Protein AF-A0A5M9K6C0-F1 (afdb_monomer)

Foldseek 3Di:
DVVVLVVPQPPVLCPADPLRNQSHVVNLVVVLVCCQCPVFLVVLLVCVVVDPVRDDNVSSNVVSNQDADDCVLVQVLQQLQCCLCPVDSHHDPDDDQDPDPPDDPSSSCNSPSRNSSSSNRVVSCCVNVVVVVCVLVVVQVVDDPVPRDDSDPDPPPPPPVPDPDDDDDDDDDDDDDDDDD

Secondary structure (DSSP, 8-state):
-HHHHHHT--GGGGS--SS-TT--HHHHHHHHHHHHHHSSHHHHHHHGGG-TT--SHHHHHHHHHS----HHHHHHHHHHHHHHHHSSS---SSPPP--SSSPPHHHHHHHHHHHHHHHHHHHHHHHHHHHHHHHHHHHHHHS-TTS---S---S-SSSGGG--------PPPP-------

Structure (mmCIF, N/CA/C/O backbone):
data_AF-A0A5M9K6C0-F1
#
_entry.id   AF-A0A5M9K6C0-F1
#
loop_
_atom_site.group_PDB
_atom_site.id
_atom_site.type_symbol
_atom_site.label_atom_id
_atom_site.label_alt_id
_atom_site.label_comp_id
_atom_site.label_asym_id
_atom_site.label_entity_id
_atom_site.label_seq_id
_atom_site.pdbx_PDB_ins_code
_atom_site.Cartn_x
_atom_site.Cartn_y
_atom_site.Cartn_z
_atom_site.occupancy
_atom_site.B_iso_or_equiv
_atom_site.auth_seq_id
_atom_site.auth_comp_id
_atom_site.auth_asym_id
_atom_site.auth_atom_id
_atom_site.pdbx_PDB_model_num
ATOM 1 N N . MET A 1 1 ? -4.468 12.617 -6.133 1.00 75.00 1 MET A N 1
ATOM 2 C CA . MET A 1 1 ? -3.392 11.608 -6.006 1.00 75.00 1 MET A CA 1
ATOM 3 C C . MET A 1 1 ? -3.924 10.188 -6.217 1.00 75.00 1 MET A C 1
ATOM 5 O O . MET A 1 1 ? -3.542 9.584 -7.205 1.00 75.00 1 MET A O 1
ATOM 9 N N . PHE A 1 2 ? -4.875 9.688 -5.413 1.00 83.50 2 PHE A N 1
ATOM 10 C CA . PHE A 1 2 ? -5.452 8.343 -5.616 1.00 83.50 2 PHE A CA 1
ATOM 11 C C . PHE A 1 2 ? -6.169 8.129 -6.961 1.00 83.50 2 PHE A C 1
ATOM 13 O O . PHE A 1 2 ? -6.102 7.034 -7.501 1.00 83.50 2 PHE A O 1
ATOM 20 N N . VAL A 1 3 ? -6.788 9.166 -7.543 1.00 90.19 3 VAL A N 1
ATOM 21 C CA . VAL A 1 3 ? -7.357 9.096 -8.908 1.00 90.19 3 VAL A CA 1
ATOM 22 C C . VAL A 1 3 ? -6.270 8.802 -9.947 1.00 90.19 3 VAL A C 1
ATOM 24 O O . VAL A 1 3 ? -6.416 7.892 -10.755 1.00 90.19 3 VAL A O 1
ATOM 27 N N . TYR A 1 4 ? -5.148 9.527 -9.877 1.00 90.75 4 TYR A N 1
ATOM 28 C CA . TYR A 1 4 ? -3.995 9.293 -10.746 1.00 90.75 4 TYR A CA 1
ATOM 29 C C . TYR A 1 4 ? -3.393 7.905 -10.508 1.00 90.75 4 TYR A C 1
ATOM 31 O O . TYR A 1 4 ? -3.146 7.176 -11.462 1.00 90.75 4 TYR A O 1
ATOM 39 N N . PHE A 1 5 ? -3.243 7.497 -9.242 1.00 90.44 5 PHE A N 1
ATOM 40 C CA . PHE A 1 5 ? -2.823 6.138 -8.907 1.00 90.44 5 PHE A CA 1
ATOM 41 C C . PHE A 1 5 ? -3.733 5.095 -9.569 1.00 90.44 5 PHE A C 1
ATOM 43 O O . PHE A 1 5 ? -3.228 4.228 -10.266 1.00 90.44 5 PHE A O 1
ATOM 50 N N . GLY A 1 6 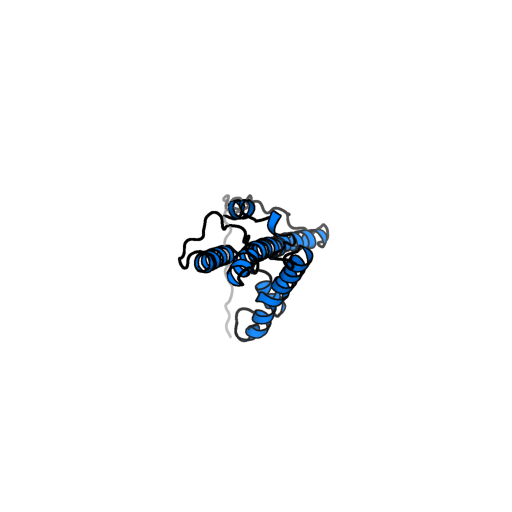? -5.056 5.232 -9.443 1.00 91.25 6 GLY A N 1
ATOM 51 C CA . GLY A 1 6 ? -6.024 4.334 -10.072 1.00 91.25 6 GLY A CA 1
ATOM 52 C C . GLY A 1 6 ? -5.870 4.225 -11.593 1.00 91.25 6 GLY A C 1
ATOM 53 O O . GLY A 1 6 ? -6.054 3.141 -12.139 1.00 91.25 6 GLY A O 1
ATOM 54 N N . SER A 1 7 ? -5.474 5.311 -12.269 1.00 91.88 7 SER A N 1
ATOM 55 C CA . SER A 1 7 ? -5.221 5.296 -13.718 1.00 91.88 7 SER A CA 1
ATOM 56 C C . SER A 1 7 ? -3.914 4.618 -14.140 1.00 91.88 7 SER A C 1
ATOM 58 O O . SER A 1 7 ? -3.816 4.201 -15.288 1.00 91.88 7 SER A O 1
ATOM 60 N N . ILE A 1 8 ? -2.929 4.485 -13.244 1.00 90.38 8 ILE A N 1
ATOM 61 C CA . ILE A 1 8 ? -1.615 3.889 -13.554 1.00 90.38 8 ILE A CA 1
ATOM 62 C C . ILE A 1 8 ? -1.456 2.459 -13.018 1.00 90.38 8 ILE A C 1
ATOM 64 O O . ILE A 1 8 ? -0.365 1.891 -13.100 1.00 90.38 8 ILE A O 1
ATOM 68 N N . ILE A 1 9 ? -2.511 1.877 -12.437 1.00 92.75 9 ILE A N 1
ATOM 69 C CA . ILE A 1 9 ? -2.473 0.491 -11.960 1.00 92.75 9 ILE A CA 1
ATOM 70 C C . ILE A 1 9 ? -2.246 -0.440 -13.164 1.00 92.75 9 ILE A C 1
ATOM 72 O O . ILE A 1 9 ? -2.993 -0.360 -14.142 1.00 92.75 9 ILE A O 1
ATOM 76 N N . PRO A 1 10 ? -1.250 -1.342 -13.100 1.00 91.88 10 PRO A N 1
ATOM 77 C CA . PRO A 1 10 ? -0.921 -2.252 -14.192 1.00 91.88 10 PRO A CA 1
ATOM 78 C C . PRO A 1 10 ? -1.869 -3.462 -14.188 1.00 91.88 10 PRO A C 1
ATOM 80 O O . PRO A 1 10 ? -1.500 -4.566 -13.787 1.00 91.88 10 PRO A O 1
ATOM 83 N N . TRP A 1 11 ? -3.129 -3.249 -14.566 1.00 92.12 11 TRP A N 1
ATOM 84 C CA . TRP A 1 11 ? -4.177 -4.274 -14.480 1.00 92.12 11 TRP A CA 1
ATOM 85 C C . TRP A 1 11 ? -3.837 -5.559 -15.251 1.00 92.12 11 TRP A C 1
ATOM 87 O O . TRP A 1 11 ? -4.184 -6.652 -14.805 1.00 92.12 11 TRP A O 1
ATOM 97 N N . ASP A 1 12 ? -3.127 -5.437 -16.372 1.00 91.00 12 ASP A N 1
ATOM 98 C CA . ASP A 1 12 ? -2.656 -6.551 -17.199 1.00 91.00 12 ASP A CA 1
ATOM 99 C C . ASP A 1 12 ? -1.578 -7.403 -16.503 1.00 91.00 12 ASP A C 1
ATOM 101 O O . ASP A 1 12 ? -1.483 -8.606 -16.743 1.00 91.00 12 ASP A O 1
ATOM 105 N N . GLN A 1 13 ? -0.821 -6.820 -15.568 1.00 91.12 13 GLN A N 1
ATOM 106 C CA . GLN A 1 13 ? 0.273 -7.488 -14.855 1.00 91.12 13 GLN A CA 1
ATOM 107 C C . GLN A 1 13 ? -0.190 -8.288 -13.630 1.00 91.12 13 GLN A C 1
ATOM 109 O O . GLN A 1 13 ? 0.626 -8.910 -12.953 1.00 91.12 13 GLN A O 1
ATOM 114 N N . PHE A 1 14 ? -1.492 -8.309 -13.324 1.00 92.50 14 PHE A N 1
ATOM 115 C CA . PHE A 1 14 ? -2.060 -9.158 -12.265 1.00 92.50 14 PHE A CA 1
ATOM 116 C C . PHE A 1 14 ? -2.323 -10.597 -12.717 1.00 92.50 14 PHE A C 1
ATOM 118 O O . PHE A 1 14 ? -2.965 -11.372 -12.002 1.00 92.50 14 PHE A O 1
ATOM 125 N N . GLN A 1 15 ? -1.825 -10.962 -13.894 1.00 93.00 15 GLN A N 1
ATOM 126 C CA . GLN A 1 15 ? -1.917 -12.292 -14.469 1.00 93.00 15 GLN A CA 1
ATOM 127 C C . GLN A 1 15 ? -0.521 -12.909 -14.610 1.00 93.00 15 GLN A C 1
ATOM 129 O O . GLN A 1 15 ? 0.455 -12.188 -14.833 1.00 93.00 15 GLN A O 1
ATOM 134 N N . PRO A 1 16 ? -0.407 -14.244 -14.484 1.00 90.81 16 PRO A N 1
ATOM 135 C CA . PRO A 1 16 ? 0.882 -14.907 -14.582 1.00 90.81 16 PRO A CA 1
ATOM 136 C C . PRO A 1 16 ? 1.469 -14.710 -15.981 1.00 90.81 16 PRO A C 1
ATOM 138 O O . PRO A 1 16 ? 0.808 -14.975 -16.984 1.00 90.81 16 PRO A O 1
ATOM 141 N N . SER A 1 17 ? 2.730 -14.288 -16.035 1.00 88.19 17 SER A N 1
ATOM 142 C CA . SER A 1 17 ? 3.502 -14.170 -17.275 1.00 88.19 17 SER A CA 1
ATOM 143 C C . SER A 1 17 ? 4.655 -15.179 -17.301 1.00 88.19 17 SER A C 1
ATOM 145 O O . SER A 1 17 ? 4.933 -15.850 -16.303 1.00 88.19 17 SER A O 1
ATOM 147 N N . SER A 1 18 ? 5.362 -15.272 -18.431 1.00 85.25 18 SER A N 1
ATOM 148 C CA . SER A 1 18 ? 6.575 -16.095 -18.558 1.00 85.25 18 SER A CA 1
ATOM 149 C C . SER A 1 18 ? 7.672 -15.706 -17.559 1.00 85.25 18 SER A C 1
ATOM 151 O O . SER A 1 18 ? 8.447 -16.563 -17.140 1.00 85.25 18 SER A O 1
ATOM 153 N N . ILE A 1 19 ? 7.720 -14.435 -17.154 1.00 85.62 19 ILE A N 1
ATOM 154 C CA . ILE A 1 19 ? 8.738 -13.889 -16.247 1.00 85.62 19 ILE A CA 1
ATOM 155 C C . ILE A 1 19 ? 8.256 -13.786 -14.796 1.00 85.62 19 ILE A C 1
ATOM 157 O O . ILE A 1 19 ? 9.060 -13.870 -13.870 1.00 85.62 19 ILE A O 1
ATOM 161 N N . THR A 1 20 ? 6.944 -13.653 -14.587 1.00 88.25 20 THR A N 1
ATOM 162 C CA . THR A 1 20 ? 6.305 -13.507 -13.272 1.00 88.25 20 THR A CA 1
ATOM 163 C C . THR A 1 20 ? 5.228 -14.576 -13.031 1.00 88.25 20 THR A C 1
ATOM 165 O O . THR A 1 20 ? 4.072 -14.252 -12.753 1.00 88.25 20 THR A O 1
ATOM 168 N N . PRO A 1 21 ? 5.565 -15.880 -13.061 1.00 87.81 21 PRO A N 1
ATOM 169 C CA . PRO A 1 21 ? 4.570 -16.956 -12.947 1.00 87.81 21 PRO A CA 1
ATOM 170 C C . PRO A 1 21 ? 3.832 -16.971 -11.596 1.00 87.81 21 PRO A C 1
ATOM 172 O O . PRO A 1 21 ? 2.733 -17.518 -11.475 1.00 87.81 21 PRO A O 1
ATOM 175 N N . HIS A 1 22 ? 4.423 -16.371 -10.559 1.00 90.75 22 HIS A N 1
ATOM 176 C CA . HIS A 1 22 ? 3.841 -16.296 -9.218 1.00 90.75 22 HIS A CA 1
ATOM 177 C C . HIS A 1 22 ? 2.880 -15.114 -9.028 1.00 90.75 22 HIS A C 1
ATOM 179 O O . HIS A 1 22 ? 2.072 -15.148 -8.094 1.00 90.75 22 HIS A O 1
ATOM 185 N N . VAL A 1 23 ? 2.929 -14.105 -9.906 1.00 91.62 23 VAL A N 1
ATOM 186 C CA . VAL A 1 23 ? 2.052 -12.927 -9.866 1.00 91.62 23 VAL A CA 1
ATOM 187 C C . VAL A 1 23 ? 0.719 -13.306 -10.506 1.00 91.62 23 VAL A C 1
ATOM 189 O O . VAL A 1 23 ? 0.482 -13.124 -11.691 1.00 91.62 23 VAL A O 1
ATOM 192 N N . LYS A 1 24 ? -0.150 -13.916 -9.704 1.00 94.12 24 LYS A N 1
ATOM 193 C CA . LYS A 1 24 ? -1.510 -14.301 -10.094 1.00 94.12 24 LYS A CA 1
ATOM 194 C C . LYS A 1 24 ? -2.503 -13.830 -9.034 1.00 94.12 24 LYS A C 1
ATOM 196 O O . LYS A 1 24 ? -2.107 -13.718 -7.868 1.00 94.12 24 LYS A O 1
ATOM 201 N N . PRO A 1 25 ? -3.790 -13.635 -9.379 1.00 93.94 25 PRO A N 1
ATOM 202 C CA . PRO A 1 25 ? -4.747 -12.977 -8.490 1.00 93.94 25 PRO A CA 1
ATOM 203 C C . PRO A 1 25 ? -4.834 -13.635 -7.110 1.00 93.94 25 PRO A C 1
ATOM 205 O O . PRO A 1 25 ? -4.739 -12.958 -6.094 1.00 93.94 25 PRO A O 1
ATOM 208 N N . TRP A 1 26 ? -4.893 -14.969 -7.061 1.00 95.25 26 TRP A N 1
ATOM 209 C CA . TRP A 1 26 ? -4.951 -15.713 -5.800 1.00 95.25 26 TRP A CA 1
ATOM 210 C C . TRP A 1 26 ? -3.711 -15.520 -4.912 1.00 95.25 26 TRP A C 1
ATOM 212 O O . TRP A 1 26 ? -3.844 -15.331 -3.704 1.00 95.25 26 TRP A O 1
ATOM 222 N N . THR A 1 27 ? -2.504 -15.531 -5.493 1.00 95.56 27 THR A N 1
ATOM 223 C CA . THR A 1 27 ? -1.261 -15.300 -4.736 1.00 95.56 27 THR A CA 1
ATOM 224 C C . THR A 1 27 ? -1.228 -13.881 -4.182 1.00 95.56 27 THR A C 1
ATOM 226 O O . THR A 1 27 ? -0.850 -13.688 -3.030 1.00 95.56 27 THR A O 1
ATOM 229 N N . LEU A 1 28 ? -1.646 -12.895 -4.982 1.00 96.06 28 LEU A N 1
ATOM 230 C CA . LEU A 1 28 ? -1.700 -11.493 -4.572 1.00 96.06 28 LEU A CA 1
ATOM 231 C C . LEU A 1 28 ? -2.721 -11.273 -3.451 1.00 96.06 28 LEU A C 1
ATOM 233 O O . LEU A 1 28 ? -2.415 -10.595 -2.473 1.00 96.06 28 LEU A O 1
ATOM 237 N N . THR A 1 29 ? -3.900 -11.894 -3.536 1.00 96.50 29 THR A N 1
ATOM 238 C CA . THR A 1 29 ? -4.907 -11.857 -2.466 1.00 96.50 29 THR A CA 1
ATOM 239 C C . THR A 1 29 ? -4.386 -12.493 -1.181 1.00 96.50 29 THR A C 1
ATOM 241 O O . THR A 1 29 ? -4.521 -11.897 -0.114 1.00 96.50 29 THR A O 1
ATOM 244 N N . LEU A 1 30 ? -3.752 -13.667 -1.262 1.00 96.81 30 LEU A N 1
ATOM 245 C CA . LEU A 1 30 ? -3.158 -14.317 -0.095 1.00 96.81 30 LEU A CA 1
ATOM 246 C C . LEU A 1 30 ? -2.061 -13.437 0.520 1.00 96.81 30 LEU A C 1
ATOM 248 O O . LEU A 1 30 ? -2.078 -13.185 1.721 1.00 96.81 30 LEU A O 1
ATOM 252 N N . PHE A 1 31 ? -1.156 -12.912 -0.307 1.00 96.44 31 PHE A N 1
ATOM 253 C CA . PHE A 1 31 ? -0.125 -11.968 0.116 1.00 96.44 31 PHE A CA 1
ATOM 254 C C . PHE A 1 31 ? -0.727 -10.748 0.821 1.00 96.44 31 PHE A C 1
ATOM 256 O O . PHE A 1 31 ? -0.271 -10.384 1.901 1.00 96.44 31 PHE A O 1
ATOM 263 N N . LEU A 1 32 ? -1.789 -10.157 0.268 1.00 96.50 32 LEU A N 1
ATOM 264 C CA . LEU A 1 32 ? -2.493 -9.035 0.881 1.00 96.50 32 LEU A CA 1
ATOM 265 C C . LEU A 1 32 ? -3.070 -9.407 2.252 1.00 96.50 32 LEU A C 1
ATOM 267 O O . LEU A 1 32 ? -2.889 -8.649 3.200 1.00 96.50 32 LEU A O 1
ATOM 271 N N . ILE A 1 33 ? -3.724 -10.564 2.385 1.00 95.88 33 ILE A N 1
ATOM 272 C CA . ILE A 1 33 ? -4.253 -11.039 3.674 1.00 95.88 33 ILE A CA 1
ATOM 273 C C . ILE A 1 33 ? -3.121 -11.164 4.698 1.00 95.88 33 ILE A C 1
ATOM 275 O O . ILE A 1 33 ? -3.241 -10.652 5.810 1.00 95.88 33 ILE A O 1
ATOM 279 N N . LEU A 1 34 ? -1.999 -11.781 4.316 1.00 95.69 34 LEU A N 1
ATOM 280 C CA . LEU A 1 34 ? -0.831 -11.900 5.190 1.00 95.69 34 LEU A CA 1
ATOM 281 C C . LEU A 1 34 ? -0.300 -10.520 5.592 1.00 95.69 34 LEU A C 1
ATOM 283 O O . LEU A 1 34 ? -0.033 -10.275 6.764 1.00 95.69 34 LEU A O 1
ATOM 287 N N . VAL A 1 35 ? -0.190 -9.591 4.648 1.00 94.81 35 VAL A N 1
ATOM 288 C CA . VAL A 1 35 ? 0.255 -8.222 4.922 1.00 94.81 35 VAL A CA 1
ATOM 289 C C . VAL A 1 35 ? -0.688 -7.508 5.894 1.00 94.81 35 VAL A C 1
ATOM 291 O O . VAL A 1 35 ? -0.218 -6.838 6.812 1.00 94.81 35 VAL A O 1
ATOM 294 N N . LEU A 1 36 ? -2.003 -7.645 5.732 1.00 93.69 36 LEU A N 1
ATOM 295 C CA . LEU A 1 36 ? -2.984 -7.014 6.617 1.00 93.69 36 LEU A CA 1
ATOM 296 C C . LEU A 1 36 ? -2.905 -7.569 8.042 1.00 93.69 36 LEU A C 1
ATOM 298 O O . LEU A 1 36 ? -2.933 -6.798 8.999 1.00 93.69 36 LEU A O 1
ATOM 302 N N . LEU A 1 37 ? -2.742 -8.886 8.181 1.00 92.94 37 LEU A N 1
ATOM 303 C CA . LEU A 1 37 ? -2.678 -9.546 9.483 1.00 92.94 37 LEU A CA 1
ATOM 304 C C . LEU A 1 37 ? -1.330 -9.352 10.186 1.00 92.94 37 LEU A C 1
ATOM 306 O O . LEU A 1 37 ? -1.307 -9.168 11.399 1.00 92.94 37 LEU A O 1
ATOM 310 N N . PHE A 1 38 ? -0.211 -9.375 9.455 1.00 93.94 38 PHE A N 1
ATOM 311 C CA . PHE A 1 38 ? 1.122 -9.454 10.063 1.00 93.94 38 PHE A CA 1
ATOM 312 C C . PHE A 1 38 ? 1.928 -8.152 10.051 1.00 93.94 38 PHE A C 1
ATOM 314 O O . PHE A 1 38 ? 2.890 -8.035 10.806 1.00 93.94 38 PHE A O 1
ATOM 321 N N . ARG A 1 39 ? 1.574 -7.148 9.240 1.00 90.88 39 ARG A N 1
ATOM 322 C CA . ARG A 1 39 ? 2.436 -5.960 9.086 1.00 90.88 39 ARG A CA 1
A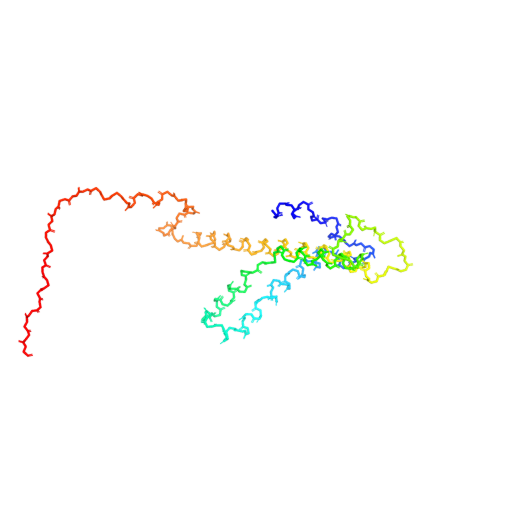TOM 323 C C . ARG A 1 39 ? 2.420 -5.013 10.287 1.00 90.88 39 ARG A C 1
ATOM 325 O O . ARG A 1 39 ? 3.455 -4.442 10.611 1.00 90.88 39 ARG A O 1
ATOM 332 N N . ARG A 1 40 ? 1.256 -4.778 10.901 1.00 90.25 40 ARG A N 1
ATOM 333 C CA . ARG A 1 40 ? 1.106 -3.797 12.000 1.00 90.25 40 ARG A CA 1
ATOM 334 C C . ARG A 1 40 ? 0.560 -4.390 13.288 1.00 90.25 40 ARG A C 1
ATOM 336 O O . ARG A 1 40 ? 1.036 -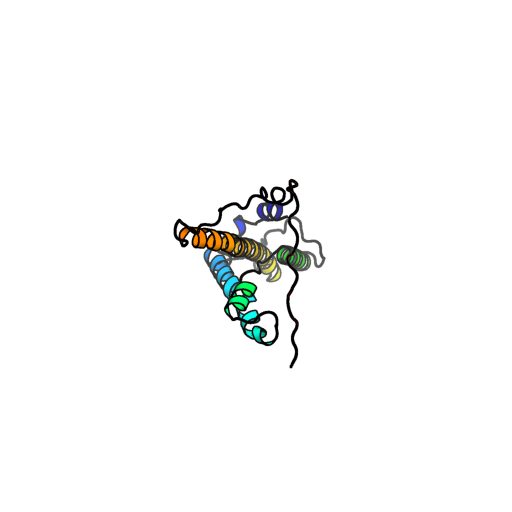4.031 14.360 1.00 90.25 40 ARG A O 1
ATOM 343 N N . ILE A 1 41 ? -0.397 -5.308 13.188 1.00 92.88 41 ILE A N 1
ATOM 344 C CA . ILE A 1 41 ? -1.054 -5.892 14.360 1.00 92.88 41 ILE A CA 1
ATOM 345 C C . ILE A 1 41 ? -0.046 -6.574 15.307 1.00 92.88 41 ILE A C 1
ATOM 347 O O . ILE A 1 41 ? -0.054 -6.237 16.490 1.00 92.88 41 ILE A O 1
ATOM 351 N N . PRO A 1 42 ? 0.877 -7.446 14.848 1.00 93.06 42 PRO A N 1
ATOM 352 C CA . PRO A 1 42 ? 1.764 -8.159 15.765 1.00 93.06 42 PRO A CA 1
ATOM 353 C C . PRO A 1 42 ? 2.725 -7.227 16.498 1.00 93.06 42 PRO A C 1
ATOM 355 O O . PRO A 1 42 ? 2.921 -7.374 17.702 1.00 93.06 42 PRO A O 1
ATOM 358 N N . ILE A 1 43 ? 3.300 -6.247 15.788 1.00 92.38 43 ILE A N 1
ATOM 359 C CA . ILE A 1 43 ? 4.274 -5.335 16.388 1.00 92.38 43 ILE A CA 1
ATOM 360 C C . ILE A 1 43 ? 3.615 -4.415 17.415 1.00 92.38 43 ILE A C 1
ATOM 362 O O . ILE A 1 43 ? 4.180 -4.253 18.488 1.00 92.38 43 ILE A O 1
ATOM 366 N N . LEU A 1 44 ? 2.411 -3.888 17.155 1.00 92.25 44 LEU A N 1
ATOM 367 C CA . LEU A 1 44 ? 1.714 -3.045 18.135 1.00 92.25 44 LEU A CA 1
ATOM 368 C C . LEU A 1 44 ? 1.234 -3.825 19.357 1.00 92.25 44 LEU A C 1
ATOM 370 O O . LEU A 1 44 ? 1.265 -3.296 20.465 1.00 92.25 44 LEU A O 1
ATOM 374 N N . LEU A 1 45 ? 0.814 -5.081 19.185 1.00 92.38 45 LEU A N 1
ATOM 375 C CA . LEU A 1 45 ? 0.469 -5.933 20.322 1.00 92.38 45 LEU A CA 1
ATOM 376 C C . LEU A 1 45 ? 1.696 -6.223 21.193 1.00 92.38 45 LEU A C 1
ATOM 378 O O . LEU A 1 45 ? 1.595 -6.176 22.417 1.00 92.38 45 LEU A O 1
ATOM 382 N N . LEU A 1 46 ? 2.853 -6.469 20.570 1.00 92.75 46 LEU A N 1
ATOM 383 C CA . LEU A 1 46 ? 4.103 -6.733 21.278 1.00 92.75 46 LEU A CA 1
ATOM 384 C C . LEU A 1 46 ? 4.641 -5.484 21.991 1.00 92.75 46 LEU A C 1
ATOM 386 O O . LEU A 1 46 ? 5.097 -5.570 23.129 1.00 92.75 46 LEU A O 1
ATOM 390 N N . THR A 1 47 ? 4.567 -4.315 21.350 1.00 92.69 47 THR A N 1
ATOM 391 C CA . THR A 1 47 ? 5.064 -3.050 21.911 1.00 92.69 47 THR A CA 1
ATOM 392 C C . THR A 1 47 ? 4.033 -2.302 22.749 1.00 92.69 47 THR A C 1
ATOM 394 O O . THR A 1 47 ? 4.359 -1.244 23.283 1.00 92.69 47 THR A O 1
ATOM 397 N N . LYS A 1 48 ? 2.827 -2.851 22.952 1.00 92.25 48 LYS A N 1
ATOM 398 C CA . LYS A 1 48 ? 1.767 -2.244 23.776 1.00 92.25 48 LYS A CA 1
ATOM 399 C C . LYS A 1 48 ? 2.291 -1.749 25.126 1.00 92.25 48 LYS A C 1
ATOM 401 O O . LYS A 1 48 ? 1.972 -0.643 25.534 1.00 92.25 48 LYS A O 1
ATOM 406 N N . SER A 1 49 ? 3.105 -2.548 25.820 1.00 89.06 49 SER A N 1
ATOM 407 C CA . SER A 1 49 ? 3.625 -2.178 27.147 1.00 89.06 49 SER A CA 1
ATOM 408 C C . SER A 1 49 ? 4.575 -0.973 27.130 1.00 89.06 49 SER A C 1
ATOM 410 O O . SER A 1 49 ? 4.820 -0.394 28.184 1.00 89.06 49 SER A O 1
ATOM 412 N N . LEU A 1 50 ? 5.132 -0.621 25.969 1.00 93.75 50 LEU A N 1
ATOM 413 C CA . LEU A 1 50 ? 6.030 0.521 25.793 1.00 93.75 50 LEU A CA 1
ATOM 414 C C . LEU A 1 50 ? 5.272 1.801 25.426 1.00 93.75 50 LEU A C 1
ATOM 416 O O . LEU A 1 50 ? 5.825 2.888 25.559 1.00 93.75 50 LEU A O 1
ATOM 420 N N . ILE A 1 51 ? 4.030 1.680 24.949 1.00 91.00 51 ILE A N 1
ATOM 421 C CA . ILE A 1 51 ? 3.222 2.801 24.468 1.00 91.00 51 ILE A CA 1
ATOM 422 C C . ILE A 1 51 ? 2.167 3.123 25.538 1.00 91.00 51 ILE A C 1
ATOM 424 O O . ILE A 1 51 ? 1.147 2.434 25.606 1.00 91.00 51 ILE A O 1
ATOM 428 N N . PRO A 1 52 ? 2.372 4.158 26.374 1.00 88.62 52 PRO A N 1
ATOM 429 C CA . PRO A 1 52 ? 1.465 4.474 27.482 1.00 88.62 52 PRO A CA 1
ATOM 430 C C . PRO A 1 52 ? 0.060 4.901 27.025 1.00 88.62 52 PRO A C 1
ATOM 432 O O . PRO A 1 52 ? -0.900 4.763 27.786 1.00 88.62 52 PRO A O 1
ATOM 435 N N . ASP A 1 53 ? -0.072 5.363 25.780 1.00 91.75 53 ASP A N 1
ATOM 436 C CA . ASP A 1 53 ? -1.351 5.772 25.191 1.00 91.75 53 ASP A CA 1
ATOM 437 C C . ASP A 1 53 ? -2.267 4.581 24.858 1.00 91.75 53 ASP A C 1
ATOM 439 O O . ASP A 1 53 ? -3.475 4.761 24.735 1.00 91.75 53 ASP A O 1
ATOM 443 N N . ILE A 1 54 ? -1.722 3.359 24.741 1.00 91.25 54 ILE A N 1
ATOM 444 C CA . ILE A 1 54 ? -2.482 2.148 24.399 1.00 91.25 54 ILE A CA 1
ATOM 445 C C . ILE A 1 54 ? -2.715 1.309 25.661 1.00 91.25 54 ILE A C 1
ATOM 447 O O . ILE A 1 54 ? -1.908 0.463 26.074 1.00 91.25 54 ILE A O 1
ATOM 451 N N . ARG A 1 55 ? -3.874 1.512 26.283 1.00 90.31 55 ARG A N 1
ATOM 452 C CA . ARG A 1 55 ? -4.222 0.904 27.570 1.00 90.31 55 ARG A CA 1
ATOM 453 C C . ARG A 1 55 ? -4.795 -0.491 27.398 1.00 90.31 55 ARG A C 1
ATOM 455 O O . ARG A 1 55 ? -4.426 -1.392 28.156 1.00 90.31 55 ARG A O 1
ATOM 462 N N . THR A 1 56 ? -5.615 -0.716 26.374 1.00 93.12 56 THR A N 1
ATOM 463 C CA . THR A 1 56 ? -6.304 -1.999 26.157 1.00 93.12 56 THR A CA 1
ATOM 464 C C . THR A 1 56 ? -5.804 -2.756 24.923 1.00 93.12 56 THR A C 1
ATOM 466 O O . THR A 1 56 ? -5.232 -2.187 23.995 1.00 93.12 56 THR A O 1
ATOM 469 N N . TYR A 1 57 ? -6.004 -4.079 24.897 1.00 91.06 57 TYR A N 1
ATOM 470 C CA . TYR A 1 57 ? -5.700 -4.887 23.706 1.00 91.06 57 TYR A CA 1
ATOM 471 C C . TYR A 1 57 ? -6.613 -4.535 22.522 1.00 91.06 57 TYR A C 1
ATOM 473 O O . TYR A 1 57 ? -6.187 -4.625 21.375 1.00 91.06 57 TYR A O 1
ATOM 481 N N . HIS A 1 58 ? -7.840 -4.080 22.790 1.00 91.00 58 HIS A N 1
ATOM 482 C CA . HIS A 1 58 ? -8.755 -3.602 21.754 1.00 91.00 58 HIS A CA 1
ATOM 483 C C . HIS A 1 58 ? -8.252 -2.312 21.098 1.00 91.00 58 HIS A C 1
ATOM 485 O O . HIS A 1 58 ? -8.267 -2.223 19.873 1.00 91.00 58 HIS A O 1
ATOM 491 N N . GLU A 1 59 ? -7.734 -1.358 21.879 1.00 90.56 59 GLU A N 1
ATOM 492 C CA . GLU A 1 59 ? -7.075 -0.158 21.344 1.00 90.56 59 GLU A CA 1
ATOM 493 C C . GLU A 1 59 ? -5.849 -0.517 20.500 1.00 90.56 59 GLU A C 1
ATOM 495 O O . GLU A 1 59 ? -5.676 0.030 19.415 1.00 90.56 59 GLU A O 1
ATOM 500 N N . ALA A 1 60 ? -5.032 -1.478 20.949 1.00 92.50 60 ALA A N 1
ATOM 501 C CA . ALA A 1 60 ? -3.862 -1.936 20.198 1.00 92.50 60 ALA A CA 1
ATOM 502 C C . ALA A 1 60 ? -4.250 -2.552 18.842 1.00 92.50 60 ALA A C 1
ATOM 504 O O . ALA A 1 60 ? -3.634 -2.253 17.817 1.00 92.50 60 ALA A O 1
ATOM 505 N N . LEU A 1 61 ? -5.296 -3.387 18.824 1.00 92.56 61 LEU A N 1
ATOM 506 C CA . LEU A 1 61 ? -5.844 -3.970 17.597 1.00 92.56 61 LEU A CA 1
ATOM 507 C C . LEU A 1 61 ? -6.416 -2.895 16.670 1.00 92.56 61 LEU A C 1
ATOM 509 O O . LEU A 1 61 ? -6.149 -2.923 15.470 1.00 92.56 61 LEU A O 1
ATOM 513 N N . PHE A 1 62 ? -7.161 -1.934 17.217 1.00 91.00 62 PHE A N 1
ATOM 514 C CA . PHE A 1 62 ? -7.744 -0.836 16.452 1.00 91.00 62 PHE A CA 1
ATOM 515 C C . PHE A 1 62 ? -6.657 0.049 15.828 1.00 91.00 62 PHE A C 1
ATOM 517 O O . PHE A 1 62 ? -6.668 0.287 14.620 1.00 91.00 62 PHE A O 1
ATOM 524 N N . ALA A 1 63 ? -5.666 0.459 16.621 1.00 91.50 63 ALA A N 1
ATOM 525 C CA . ALA A 1 63 ? -4.519 1.232 16.155 1.00 91.50 63 ALA A CA 1
ATOM 526 C C . ALA A 1 63 ? -3.696 0.471 15.099 1.00 91.50 63 ALA A C 1
ATOM 528 O O . ALA A 1 63 ? -3.181 1.066 14.152 1.00 91.50 63 ALA A O 1
ATOM 529 N N . GLY A 1 64 ? -3.587 -0.855 15.236 1.00 91.31 64 GLY A N 1
ATOM 530 C CA . GLY A 1 64 ? -2.886 -1.712 14.279 1.00 91.31 64 GLY A CA 1
ATOM 531 C C . GLY A 1 64 ? -3.637 -1.865 12.963 1.00 91.31 64 GLY A C 1
ATOM 532 O O . GLY A 1 64 ? -3.013 -1.860 11.900 1.00 91.31 64 GLY A O 1
ATOM 533 N N . HIS A 1 65 ? -4.966 -1.966 13.034 1.00 92.94 65 HIS A N 1
ATOM 534 C CA . HIS A 1 65 ? -5.835 -2.060 11.870 1.00 92.94 65 HIS A CA 1
ATOM 535 C C . HIS A 1 65 ? -5.841 -0.758 11.075 1.00 92.94 65 HIS A C 1
ATOM 537 O O . HIS A 1 65 ? -5.603 -0.794 9.880 1.00 92.94 65 HIS A O 1
ATOM 543 N N . PHE A 1 66 ? -6.040 0.410 11.688 1.00 90.25 66 PHE A N 1
ATOM 544 C CA . PHE A 1 66 ? -6.174 1.679 10.955 1.00 90.25 66 PHE A CA 1
ATOM 545 C C . PHE A 1 66 ? -4.833 2.292 10.502 1.00 90.25 66 PHE A C 1
ATOM 547 O O . PHE A 1 66 ? -4.488 3.422 10.834 1.00 90.25 66 PHE A O 1
ATOM 554 N N . GLY A 1 67 ? -4.076 1.554 9.685 1.00 87.69 67 GLY A N 1
ATOM 555 C CA . GLY A 1 67 ? -2.804 1.996 9.110 1.00 87.69 67 GLY A CA 1
ATOM 556 C C . GLY A 1 67 ? -2.594 1.538 7.664 1.00 87.69 67 GLY A C 1
ATOM 557 O O . GLY A 1 67 ? -1.670 0.752 7.429 1.00 87.69 67 GLY A O 1
ATOM 558 N N . PRO A 1 68 ? -3.402 1.999 6.687 1.00 91.44 68 PRO A N 1
ATOM 559 C CA . PRO A 1 68 ? -3.294 1.586 5.284 1.00 91.44 68 PRO A CA 1
ATOM 560 C C . PRO A 1 68 ? -1.914 1.862 4.672 1.00 91.44 68 PRO A C 1
ATOM 562 O O . PRO A 1 68 ? -1.178 2.748 5.111 1.00 91.44 68 PRO A O 1
ATOM 565 N N . MET A 1 69 ? -1.529 1.083 3.653 1.00 92.44 69 MET 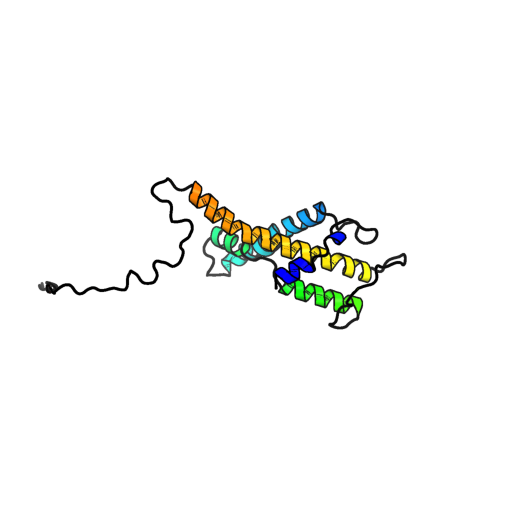A N 1
ATOM 566 C CA . MET A 1 69 ? -0.384 1.454 2.815 1.00 92.44 69 MET A CA 1
ATOM 567 C C . MET A 1 69 ? -0.775 2.656 1.965 1.00 92.44 69 MET A C 1
ATOM 569 O O . MET A 1 69 ? -1.826 2.650 1.334 1.00 92.44 69 MET A O 1
ATOM 573 N N . GLY A 1 70 ? 0.069 3.683 1.953 1.00 89.06 70 GLY A N 1
ATOM 574 C CA . GLY A 1 70 ? -0.215 4.922 1.242 1.00 89.06 70 GLY A CA 1
ATOM 575 C C . GLY A 1 70 ? 0.817 5.255 0.176 1.00 89.06 70 GLY A C 1
ATOM 576 O O . GLY A 1 70 ? 1.591 4.419 -0.290 1.00 89.06 70 GLY A O 1
ATOM 577 N N . VAL A 1 71 ? 0.850 6.541 -0.154 1.00 89.69 71 VAL A N 1
ATOM 578 C CA . VAL A 1 71 ? 1.668 7.136 -1.217 1.00 89.69 71 VAL A CA 1
ATOM 579 C C . VAL A 1 71 ? 3.172 6.918 -1.046 1.00 89.69 71 VAL A C 1
ATOM 581 O O . VAL A 1 71 ? 3.883 6.820 -2.037 1.00 89.69 71 VAL A O 1
ATOM 584 N N . GLY A 1 72 ? 3.657 6.774 0.192 1.00 93.25 72 GLY A N 1
ATOM 585 C CA . GLY A 1 72 ? 5.071 6.499 0.460 1.00 93.25 72 GLY A CA 1
ATOM 586 C C . GLY A 1 72 ? 5.543 5.165 -0.126 1.00 93.25 72 GLY A C 1
ATOM 587 O O . GLY A 1 72 ? 6.658 5.081 -0.623 1.00 93.25 72 GLY A O 1
ATOM 588 N N . ALA A 1 73 ? 4.681 4.142 -0.159 1.00 94.00 73 ALA A N 1
ATOM 589 C CA . ALA A 1 73 ? 5.013 2.874 -0.810 1.00 94.00 73 ALA A CA 1
ATOM 590 C C . ALA A 1 73 ? 5.118 3.038 -2.334 1.00 94.00 73 ALA A C 1
ATOM 592 O O . ALA A 1 73 ? 6.008 2.463 -2.953 1.00 94.00 73 ALA A O 1
ATOM 593 N N . LEU A 1 74 ? 4.249 3.870 -2.921 1.00 93.12 74 LEU A N 1
ATOM 594 C CA . LEU A 1 74 ? 4.283 4.215 -4.345 1.00 93.12 74 LEU A CA 1
ATOM 595 C C . LEU A 1 74 ? 5.511 5.057 -4.714 1.00 93.12 74 LEU A C 1
ATOM 597 O O . LEU A 1 74 ? 6.029 4.943 -5.815 1.00 93.12 74 LEU A O 1
ATOM 601 N N . PHE A 1 75 ? 6.005 5.883 -3.798 1.00 92.81 75 PHE A N 1
ATOM 602 C CA . PHE A 1 75 ? 7.267 6.586 -3.995 1.00 92.81 75 PHE A CA 1
ATOM 603 C C . PHE A 1 75 ? 8.456 5.615 -3.959 1.00 92.81 75 PHE A C 1
ATOM 605 O O . PHE A 1 75 ? 9.257 5.584 -4.887 1.00 92.81 75 PHE A O 1
ATOM 612 N N . LEU A 1 76 ? 8.529 4.762 -2.932 1.00 94.38 76 LEU A N 1
ATOM 613 C CA . LEU A 1 76 ? 9.640 3.821 -2.763 1.00 94.38 76 LEU A CA 1
ATOM 614 C C . LEU A 1 76 ? 9.712 2.766 -3.871 1.00 94.38 76 LEU A C 1
ATOM 616 O O . LEU A 1 76 ? 10.805 2.379 -4.261 1.00 94.38 76 LEU A O 1
ATOM 620 N N . VAL A 1 77 ? 8.574 2.310 -4.402 1.00 93.69 77 VAL A N 1
ATOM 621 C CA . VAL A 1 77 ? 8.552 1.384 -5.548 1.00 93.69 77 VAL A CA 1
ATOM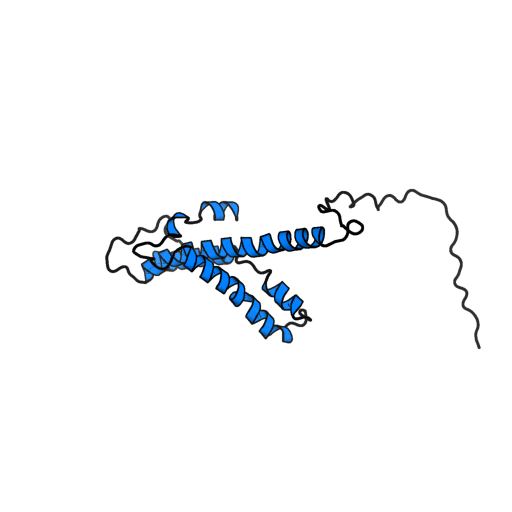 622 C C . VAL A 1 77 ? 9.073 2.058 -6.822 1.00 93.69 77 VAL A C 1
ATOM 624 O O . VAL A 1 77 ? 9.774 1.414 -7.596 1.00 93.69 77 VAL A O 1
ATOM 627 N N . MET A 1 78 ? 8.772 3.347 -7.034 1.00 91.25 78 MET A N 1
ATOM 628 C CA . MET A 1 78 ? 9.285 4.101 -8.182 1.00 91.25 78 MET A CA 1
ATOM 629 C C . MET A 1 78 ? 10.790 4.324 -8.061 1.00 91.25 78 MET A C 1
ATOM 631 O O . MET A 1 78 ? 11.504 4.101 -9.032 1.00 91.25 78 MET A O 1
ATOM 635 N N . GLU A 1 79 ? 11.276 4.679 -6.869 1.00 93.12 79 GLU A N 1
ATOM 636 C CA . GLU A 1 79 ? 12.714 4.805 -6.609 1.00 93.12 79 GLU A CA 1
ATOM 637 C C . GLU A 1 79 ? 13.428 3.459 -6.778 1.00 93.12 79 GLU A C 1
ATOM 639 O O . GLU A 1 79 ? 14.436 3.378 -7.468 1.00 93.12 79 GLU A O 1
ATOM 644 N N . ALA A 1 80 ? 12.885 2.374 -6.216 1.00 92.56 80 ALA A N 1
ATOM 645 C CA . ALA A 1 80 ? 13.471 1.043 -6.358 1.00 92.56 80 ALA A CA 1
ATOM 646 C C . ALA A 1 80 ? 13.571 0.619 -7.830 1.00 92.56 80 ALA A C 1
ATOM 648 O O . ALA A 1 80 ? 14.579 0.053 -8.245 1.00 92.56 80 ALA A O 1
ATOM 649 N N . ARG A 1 81 ? 12.548 0.923 -8.635 1.00 90.81 81 ARG A N 1
ATOM 650 C CA . ARG A 1 81 ? 12.583 0.677 -10.079 1.00 90.81 81 ARG A CA 1
ATOM 651 C C . ARG A 1 81 ? 13.602 1.547 -10.791 1.00 90.81 81 ARG A C 1
ATOM 653 O O . ARG A 1 81 ? 14.344 1.022 -11.606 1.00 90.81 81 ARG A O 1
ATOM 660 N N . ALA A 1 82 ? 13.674 2.831 -10.464 1.00 90.50 82 ALA A N 1
ATOM 661 C CA . ALA A 1 82 ? 14.654 3.737 -11.047 1.00 90.50 82 ALA A CA 1
ATOM 662 C C . ALA A 1 82 ? 16.091 3.257 -10.805 1.00 90.50 82 ALA A C 1
ATOM 664 O O . ALA A 1 82 ? 16.887 3.168 -11.739 1.00 90.50 82 ALA A O 1
ATOM 665 N N . GLN A 1 83 ? 16.383 2.835 -9.575 1.00 91.12 83 GLN A N 1
ATOM 666 C CA . GLN A 1 83 ? 17.684 2.290 -9.197 1.00 91.12 83 GLN A CA 1
ATOM 667 C C . GLN A 1 83 ? 18.006 0.992 -9.952 1.00 91.12 83 GLN A C 1
ATOM 669 O O . GLN A 1 83 ? 19.133 0.823 -10.409 1.00 91.12 83 GLN A O 1
ATOM 674 N N . LEU A 1 84 ? 17.026 0.098 -10.127 1.00 87.75 84 LEU A N 1
ATOM 675 C CA . LEU A 1 84 ? 17.209 -1.161 -10.861 1.00 87.75 84 LEU A CA 1
ATOM 676 C C . LEU A 1 84 ? 17.303 -0.970 -12.386 1.00 87.75 84 LEU A C 1
ATOM 678 O O . LEU A 1 84 ? 17.986 -1.740 -13.050 1.00 87.75 84 LEU A O 1
ATOM 682 N N . GLU A 1 85 ? 16.607 0.018 -12.950 1.00 86.31 85 GLU A N 1
ATOM 683 C CA . GLU A 1 85 ? 16.542 0.251 -14.400 1.00 86.31 85 GLU A CA 1
ATOM 684 C C . GLU A 1 85 ? 17.694 1.129 -14.908 1.00 86.31 85 GLU A C 1
ATOM 686 O O . GLU A 1 85 ? 18.232 0.878 -15.985 1.00 86.31 85 GLU A O 1
ATOM 691 N N . THR A 1 86 ? 18.057 2.182 -14.168 1.00 84.81 86 THR A N 1
ATOM 692 C CA . THR A 1 86 ? 18.988 3.218 -14.647 1.00 84.81 86 THR A CA 1
ATOM 693 C C . THR A 1 86 ? 20.144 3.502 -13.691 1.00 84.81 86 THR A C 1
ATOM 695 O O . THR A 1 86 ? 21.071 4.217 -14.068 1.00 84.81 86 THR A O 1
ATOM 698 N N . GLY A 1 87 ? 20.108 2.981 -12.459 1.00 84.69 87 GLY A N 1
ATOM 699 C CA . GLY A 1 87 ? 21.060 3.358 -11.408 1.00 84.69 87 GLY A CA 1
ATOM 700 C C . GLY A 1 87 ? 20.923 4.819 -10.963 1.00 84.69 87 GLY A C 1
ATOM 701 O O . GLY A 1 87 ? 21.839 5.374 -10.356 1.00 84.69 87 GLY A O 1
ATOM 702 N N . THR A 1 88 ? 19.804 5.468 -11.295 1.00 87.06 88 THR A N 1
ATOM 703 C CA . THR A 1 88 ? 19.489 6.850 -10.915 1.00 87.06 88 THR A CA 1
ATOM 704 C C . THR A 1 88 ? 18.126 6.907 -10.219 1.00 87.06 88 THR A C 1
ATOM 706 O O . THR A 1 88 ? 17.451 5.891 -10.083 1.00 87.06 88 THR A O 1
ATOM 709 N N . SER A 1 89 ? 17.683 8.096 -9.804 1.00 82.75 89 SER A N 1
ATOM 710 C CA . SER A 1 89 ? 16.342 8.307 -9.225 1.00 82.75 89 SER A CA 1
ATOM 711 C C . SER A 1 89 ? 15.250 8.581 -10.273 1.00 82.75 89 SER A C 1
ATOM 713 O O . SER A 1 89 ? 14.150 9.013 -9.933 1.00 82.75 89 SER A O 1
ATOM 715 N N . LEU A 1 90 ? 15.537 8.366 -11.564 1.00 82.75 90 LEU A N 1
ATOM 716 C CA . LEU A 1 90 ? 14.561 8.498 -12.647 1.00 82.75 90 LEU A CA 1
ATOM 717 C C . LEU A 1 90 ? 14.281 7.127 -13.289 1.00 82.75 90 LEU A C 1
ATOM 719 O O . LEU A 1 90 ? 15.187 6.547 -13.899 1.00 82.75 90 LEU A O 1
ATOM 723 N N . PRO A 1 91 ? 13.050 6.590 -13.163 1.00 80.44 91 PRO A N 1
ATOM 724 C CA . PRO A 1 91 ? 12.678 5.346 -13.823 1.00 80.44 91 PRO A CA 1
ATOM 725 C C . PRO A 1 91 ? 12.467 5.569 -15.321 1.00 80.44 91 PRO A C 1
ATOM 727 O O . PRO A 1 91 ? 12.162 6.679 -15.771 1.00 80.44 91 PRO A O 1
ATOM 730 N N . LEU A 1 92 ? 12.590 4.498 -16.100 1.00 78.12 92 LEU A N 1
ATOM 731 C CA . LEU A 1 92 ? 12.277 4.529 -17.520 1.00 78.12 92 LEU A CA 1
ATOM 732 C C . LEU A 1 92 ? 10.761 4.722 -17.712 1.00 78.12 92 LEU A C 1
ATOM 734 O O . LEU A 1 92 ? 9.962 4.054 -17.046 1.00 78.12 92 LEU A O 1
ATOM 738 N N . PRO A 1 93 ? 10.328 5.586 -18.653 1.00 75.69 93 PRO A N 1
ATOM 739 C CA . PRO A 1 93 ? 8.904 5.795 -18.932 1.00 75.69 93 PRO A CA 1
ATOM 740 C C . PRO A 1 93 ? 8.188 4.516 -19.376 1.00 75.69 93 PRO A C 1
ATOM 742 O O . PRO A 1 93 ? 6.992 4.342 -19.150 1.00 75.69 93 PRO A O 1
ATOM 745 N N . SER A 1 94 ? 8.909 3.626 -20.053 1.00 70.44 94 SER A N 1
ATOM 746 C CA . SER A 1 94 ? 8.407 2.343 -20.532 1.00 70.44 94 SER A CA 1
ATOM 747 C C . SER A 1 94 ? 9.560 1.342 -20.508 1.00 70.44 94 SER A C 1
ATOM 749 O O . SER A 1 94 ? 10.369 1.350 -21.436 1.00 70.44 94 SER A O 1
ATOM 751 N N . PRO A 1 95 ? 9.697 0.530 -19.443 1.00 71.62 95 PRO A N 1
ATOM 752 C CA . PRO A 1 95 ? 10.700 -0.525 -19.422 1.00 71.62 95 PRO A CA 1
ATOM 753 C C . PRO A 1 95 ? 10.386 -1.541 -20.523 1.00 71.62 95 PRO A C 1
ATOM 755 O O . PRO A 1 95 ? 9.239 -1.968 -20.684 1.00 71.62 95 PRO A O 1
ATOM 758 N N . GLU A 1 96 ? 11.402 -1.930 -21.288 1.00 73.38 96 GLU A N 1
ATOM 759 C CA . GLU A 1 96 ? 11.238 -2.964 -22.304 1.00 73.38 96 GLU A CA 1
ATOM 760 C C . GLU A 1 96 ? 10.954 -4.312 -21.639 1.00 73.38 96 GLU A C 1
ATOM 762 O O . GLU A 1 96 ? 11.570 -4.688 -20.634 1.00 73.38 96 GLU A O 1
ATOM 767 N N . PHE A 1 97 ? 9.995 -5.053 -22.196 1.00 76.81 97 PHE A N 1
ATOM 768 C CA . PHE A 1 97 ? 9.737 -6.410 -21.738 1.00 76.81 97 PHE A CA 1
ATOM 769 C C . PHE A 1 97 ? 10.960 -7.277 -22.065 1.00 76.81 97 PHE A C 1
ATOM 771 O O . PHE A 1 97 ? 11.392 -7.285 -23.219 1.00 76.81 97 PHE A O 1
ATOM 778 N N . PRO A 1 98 ? 11.539 -8.005 -21.095 1.00 77.31 98 PRO A N 1
ATOM 779 C CA . PRO A 1 98 ? 12.746 -8.783 -21.331 1.00 77.31 98 PRO A CA 1
ATOM 780 C C . PRO A 1 98 ? 12.471 -9.884 -22.363 1.00 77.31 98 PRO A C 1
ATOM 782 O O . PRO A 1 98 ? 11.694 -10.808 -22.125 1.00 77.31 98 PRO A O 1
ATOM 785 N N . VAL A 1 99 ? 13.113 -9.763 -23.526 1.00 69.25 99 VAL A N 1
ATOM 786 C CA . VAL A 1 99 ? 12.956 -10.685 -24.667 1.00 69.25 99 VAL A CA 1
ATOM 787 C C . VAL A 1 99 ? 14.014 -11.798 -24.648 1.00 69.25 99 VAL A C 1
ATOM 789 O O . VAL A 1 99 ? 13.871 -12.824 -25.309 1.00 69.25 99 VAL A O 1
ATOM 792 N N . THR A 1 100 ? 15.092 -11.611 -23.884 1.00 70.00 100 THR A N 1
ATOM 793 C CA . THR A 1 100 ? 16.224 -12.537 -23.790 1.00 70.00 100 THR A CA 1
ATOM 794 C C . THR A 1 100 ? 16.025 -13.581 -22.692 1.00 70.00 100 THR A C 1
ATOM 796 O O . THR A 1 100 ? 15.626 -13.274 -21.571 1.00 70.00 100 THR A O 1
ATOM 799 N N . SER A 1 101 ? 16.344 -14.838 -23.013 1.00 70.31 101 SER A N 1
ATOM 800 C CA . SER A 1 101 ? 16.418 -15.943 -22.054 1.00 70.31 101 SER A CA 1
ATOM 801 C C . SER A 1 101 ? 17.883 -16.365 -21.881 1.00 70.31 101 SER A C 1
ATOM 803 O O . SER A 1 101 ? 18.534 -16.633 -22.893 1.00 70.31 101 SER A O 1
ATOM 805 N N . PRO A 1 102 ? 18.413 -16.468 -20.647 1.00 77.50 102 PRO A N 1
ATOM 806 C CA . PRO A 1 102 ? 17.719 -16.305 -19.368 1.00 77.50 102 PRO A CA 1
ATOM 807 C C . PRO A 1 102 ? 17.488 -14.833 -18.988 1.00 77.50 102 PRO A C 1
ATOM 809 O O . PRO A 1 102 ? 18.346 -13.980 -19.200 1.00 77.50 102 PRO A O 1
ATOM 812 N N . VAL A 1 103 ? 16.332 -14.555 -18.380 1.00 81.88 103 VAL A N 1
ATOM 813 C CA . VAL A 1 103 ? 15.996 -13.231 -17.834 1.00 81.88 103 VAL A CA 1
ATOM 814 C C . VAL A 1 103 ? 16.802 -12.992 -16.557 1.00 81.88 103 VAL A C 1
ATOM 816 O O . VAL A 1 103 ? 16.813 -13.858 -15.677 1.00 81.88 103 VAL A O 1
ATOM 819 N N . SER A 1 104 ? 17.447 -11.827 -16.442 1.00 84.94 104 SER A N 1
ATOM 820 C CA . SER A 1 104 ? 18.200 -11.444 -15.242 1.00 84.94 104 SER A CA 1
ATOM 821 C C . SER A 1 104 ? 17.290 -11.319 -14.015 1.00 84.94 104 SER A C 1
ATOM 823 O O . SER A 1 104 ? 16.105 -10.991 -14.117 1.00 84.94 104 SER A O 1
ATOM 825 N N . GLU A 1 105 ? 17.843 -11.567 -12.828 1.00 85.69 105 GLU A N 1
ATOM 826 C CA . GLU A 1 105 ? 17.090 -11.441 -11.571 1.00 85.69 105 GLU A CA 1
ATOM 827 C C . GLU A 1 105 ? 16.635 -9.994 -11.313 1.00 85.69 105 GLU A C 1
ATOM 829 O O . GLU A 1 105 ? 15.538 -9.771 -10.807 1.00 85.69 105 GLU A O 1
ATOM 834 N N . GLU A 1 106 ? 17.426 -9.008 -11.744 1.00 84.00 106 GLU A N 1
ATOM 835 C CA . GLU A 1 106 ? 17.081 -7.581 -11.691 1.00 84.00 106 GLU A CA 1
ATOM 836 C C . GLU A 1 106 ? 15.844 -7.268 -12.540 1.00 84.00 106 GLU A C 1
ATOM 838 O O . GLU A 1 106 ? 14.905 -6.628 -12.063 1.00 84.00 106 GLU A O 1
ATOM 843 N N . ALA A 1 107 ? 15.790 -7.796 -13.769 1.00 84.56 107 ALA A N 1
ATOM 844 C CA . ALA A 1 107 ? 14.628 -7.639 -14.633 1.00 84.56 107 ALA A CA 1
ATOM 845 C C . ALA A 1 107 ? 13.388 -8.284 -14.001 1.00 84.56 107 ALA A C 1
ATOM 847 O O . ALA A 1 107 ? 12.335 -7.653 -13.932 1.00 84.56 107 ALA A O 1
ATOM 848 N N . LYS A 1 108 ? 13.498 -9.501 -13.451 1.00 88.88 108 LYS A N 1
ATOM 849 C CA . LYS A 1 108 ? 12.375 -10.124 -12.726 1.00 88.88 108 LYS A CA 1
ATOM 850 C C . LYS A 1 108 ? 11.895 -9.246 -11.568 1.00 88.88 108 LYS A C 1
ATOM 852 O O . LYS A 1 108 ? 10.690 -9.068 -11.410 1.00 88.88 108 LYS A O 1
ATOM 857 N N . ALA A 1 109 ? 12.808 -8.671 -10.783 1.00 89.38 109 ALA A N 1
ATOM 858 C CA . ALA A 1 109 ? 12.461 -7.801 -9.663 1.00 89.38 109 ALA A CA 1
ATOM 859 C C . ALA A 1 109 ? 11.674 -6.560 -10.117 1.00 89.38 109 ALA A C 1
ATOM 861 O O . ALA A 1 109 ? 10.614 -6.281 -9.554 1.00 89.38 109 ALA A O 1
ATOM 862 N N . ILE A 1 110 ? 12.122 -5.871 -11.173 1.00 88.00 110 ILE A N 1
ATOM 863 C CA . ILE A 1 110 ? 11.430 -4.699 -11.743 1.00 88.00 110 ILE A CA 1
ATOM 864 C C . ILE A 1 110 ? 9.969 -5.032 -12.088 1.00 88.00 110 ILE A C 1
ATOM 866 O O . ILE A 1 110 ? 9.052 -4.308 -11.686 1.00 88.00 110 ILE A O 1
ATOM 870 N N . TRP A 1 111 ? 9.747 -6.161 -12.768 1.00 89.38 111 TRP A N 1
ATOM 871 C CA . TRP A 1 111 ? 8.421 -6.597 -13.222 1.00 89.38 111 TRP A CA 1
ATOM 872 C C . TRP A 1 111 ? 7.533 -7.180 -12.109 1.00 89.38 111 TRP A C 1
ATOM 874 O O . TRP A 1 111 ? 6.318 -7.257 -12.276 1.00 89.38 111 TRP A O 1
ATOM 884 N N . ILE A 1 112 ? 8.097 -7.567 -10.960 1.00 92.50 112 ILE A N 1
ATOM 885 C CA . ILE A 1 112 ? 7.338 -8.062 -9.797 1.00 92.50 112 ILE A CA 1
ATOM 886 C C . ILE A 1 112 ? 6.950 -6.919 -8.855 1.00 92.50 112 ILE A C 1
ATOM 888 O O . ILE A 1 112 ? 5.822 -6.875 -8.361 1.00 92.50 112 ILE A O 1
ATOM 892 N N . ILE A 1 113 ? 7.874 -5.998 -8.575 1.00 93.25 113 ILE A N 1
ATOM 893 C CA . ILE A 1 113 ? 7.724 -5.021 -7.490 1.00 93.25 113 ILE A CA 1
ATOM 894 C C . ILE A 1 113 ? 6.581 -4.030 -7.785 1.00 93.25 113 ILE A C 1
ATOM 896 O O . ILE A 1 113 ? 5.777 -3.748 -6.895 1.00 93.25 113 ILE A O 1
ATOM 900 N N . TRP A 1 114 ? 6.425 -3.569 -9.031 1.00 92.31 114 TRP A N 1
ATOM 901 C CA . TRP A 1 114 ? 5.346 -2.644 -9.410 1.00 92.31 114 TRP A CA 1
ATOM 902 C C . TRP A 1 114 ? 3.924 -3.198 -9.190 1.00 92.31 114 TRP A C 1
ATOM 904 O O . TRP A 1 114 ? 3.176 -2.594 -8.409 1.00 92.31 114 TRP A O 1
ATOM 914 N N . PRO A 1 115 ? 3.523 -4.337 -9.795 1.00 94.12 115 PRO A N 1
ATOM 915 C CA . PRO A 1 115 ? 2.175 -4.870 -9.617 1.00 94.12 115 PRO A CA 1
ATOM 916 C C . PRO A 1 115 ? 1.899 -5.283 -8.167 1.00 94.12 115 PRO A C 1
ATOM 918 O O . PRO A 1 115 ? 0.813 -5.015 -7.652 1.00 94.12 115 PRO A O 1
ATOM 921 N N . VAL A 1 116 ? 2.877 -5.870 -7.468 1.00 95.62 116 VAL A N 1
ATOM 922 C CA . VAL A 1 116 ? 2.704 -6.297 -6.070 1.00 95.62 116 VAL A CA 1
ATOM 923 C C . VAL A 1 116 ? 2.410 -5.106 -5.155 1.00 95.62 116 VAL A C 1
ATOM 925 O O . VAL A 1 116 ? 1.470 -5.164 -4.357 1.00 95.62 116 VAL A O 1
ATOM 928 N N . ILE A 1 117 ? 3.164 -4.009 -5.278 1.00 95.81 117 ILE A N 1
ATOM 929 C CA . ILE A 1 117 ? 2.948 -2.816 -4.449 1.00 95.81 117 ILE A CA 1
ATOM 930 C C . ILE A 1 117 ? 1.642 -2.111 -4.822 1.00 95.81 117 ILE A C 1
ATOM 932 O O . ILE A 1 117 ? 0.899 -1.720 -3.921 1.00 95.81 117 ILE A O 1
ATOM 936 N N . CYS A 1 118 ? 1.304 -2.008 -6.112 1.00 95.25 118 CYS A N 1
ATOM 937 C CA . CYS A 1 118 ? 0.017 -1.452 -6.536 1.00 95.25 118 CYS A CA 1
ATOM 938 C C . CYS A 1 118 ? -1.159 -2.234 -5.934 1.00 95.25 118 CYS A C 1
ATOM 940 O O . CYS A 1 118 ? -2.071 -1.639 -5.356 1.00 95.25 118 CYS A O 1
ATOM 942 N N . PHE A 1 119 ? -1.110 -3.566 -6.000 1.00 95.94 119 PHE A N 1
ATOM 943 C CA . PHE A 1 119 ? -2.139 -4.430 -5.428 1.00 95.94 119 PHE A CA 1
ATOM 944 C C . PHE A 1 119 ? -2.238 -4.273 -3.903 1.00 95.94 119 PHE A C 1
ATOM 946 O O . PHE A 1 119 ? -3.337 -4.162 -3.359 1.00 95.94 119 PHE A O 1
ATOM 953 N N . ALA A 1 120 ? -1.102 -4.206 -3.203 1.00 95.88 120 ALA A N 1
ATOM 954 C CA . ALA A 1 120 ? -1.067 -4.043 -1.751 1.00 95.88 120 ALA A CA 1
ATOM 955 C C . ALA A 1 120 ? -1.601 -2.674 -1.286 1.00 95.88 120 ALA A C 1
ATOM 957 O O . ALA A 1 120 ? -2.359 -2.599 -0.314 1.00 95.88 120 ALA A O 1
ATOM 958 N N . VAL A 1 121 ? -1.252 -1.588 -1.985 1.00 95.81 121 VAL A N 1
ATOM 959 C CA . VAL A 1 121 ? -1.741 -0.229 -1.692 1.00 95.81 121 VAL A CA 1
ATOM 960 C C . VAL A 1 121 ? -3.242 -0.129 -1.941 1.00 95.81 121 VAL A C 1
ATOM 962 O O . VAL A 1 121 ? -3.969 0.335 -1.061 1.00 95.81 121 VAL A O 1
ATOM 965 N N . LEU A 1 122 ? -3.717 -0.617 -3.091 1.00 95.38 122 LEU A N 1
ATOM 966 C CA . LEU A 1 122 ? -5.141 -0.639 -3.422 1.00 95.38 122 LEU A CA 1
ATOM 967 C C . LEU A 1 122 ? -5.923 -1.464 -2.395 1.00 95.38 122 LEU A C 1
ATOM 969 O O . LEU A 1 122 ? -6.833 -0.952 -1.745 1.00 95.38 122 LEU A O 1
ATOM 973 N N . GLY A 1 123 ? -5.533 -2.726 -2.216 1.00 95.38 123 GLY A N 1
ATOM 974 C CA . GLY A 1 123 ? -6.235 -3.670 -1.357 1.00 95.38 123 GLY A CA 1
ATOM 975 C C . GLY A 1 123 ? -6.256 -3.239 0.107 1.00 95.38 123 GLY A C 1
ATOM 976 O O . GLY A 1 123 ? -7.303 -3.299 0.747 1.00 95.38 123 GLY A O 1
ATOM 977 N N . SER A 1 124 ? -5.136 -2.737 0.639 1.00 95.62 124 SER A N 1
ATOM 978 C CA . SER A 1 124 ? -5.108 -2.257 2.025 1.00 95.62 124 SER A CA 1
ATOM 979 C C . SER A 1 124 ? -5.959 -1.006 2.220 1.00 95.62 124 SER A C 1
ATOM 981 O O . SER A 1 124 ? -6.757 -0.959 3.154 1.00 95.62 124 SER A O 1
ATOM 983 N N . THR A 1 125 ? -5.865 -0.023 1.320 1.00 93.81 125 THR A N 1
ATOM 984 C CA . THR A 1 125 ? -6.701 1.184 1.383 1.00 93.81 125 THR A CA 1
ATOM 985 C C . THR A 1 125 ? -8.186 0.828 1.344 1.00 93.81 125 THR A C 1
ATOM 987 O O . THR A 1 125 ? -8.957 1.358 2.142 1.00 93.81 125 THR A O 1
ATOM 990 N N . MET A 1 126 ? -8.584 -0.119 0.485 1.00 94.31 126 MET A N 1
ATOM 991 C CA . MET A 1 126 ? -9.964 -0.602 0.417 1.00 94.31 126 MET A CA 1
ATOM 992 C C . MET A 1 126 ? -10.410 -1.278 1.715 1.00 94.31 126 MET A C 1
ATOM 994 O O . MET A 1 126 ? -11.457 -0.918 2.241 1.00 94.31 126 MET A O 1
ATOM 998 N N . VAL A 1 127 ? -9.633 -2.221 2.261 1.00 94.94 127 VAL A N 1
ATOM 999 C CA . VAL A 1 127 ? -10.013 -2.944 3.488 1.00 94.94 127 VAL A CA 1
ATOM 1000 C C . VAL A 1 127 ? -10.152 -1.990 4.671 1.00 94.94 127 VAL A C 1
ATOM 1002 O O . VAL A 1 127 ? -11.163 -2.021 5.373 1.00 94.94 127 VAL A O 1
ATOM 1005 N N . HIS A 1 128 ? -9.178 -1.106 4.884 1.00 92.56 128 HIS A N 1
ATOM 1006 C CA . HIS A 1 128 ? -9.209 -0.172 6.008 1.00 92.56 128 HIS A CA 1
ATOM 1007 C C . HIS A 1 128 ? -10.274 0.916 5.831 1.00 92.56 128 HIS A C 1
ATOM 1009 O O . HIS A 1 128 ? -10.996 1.215 6.780 1.00 92.56 128 HIS A O 1
ATOM 1015 N N . GLY A 1 129 ? -10.427 1.460 4.620 1.00 91.75 129 GLY A N 1
ATOM 1016 C CA . GLY A 1 129 ? -11.453 2.459 4.321 1.00 91.75 129 GLY A CA 1
ATOM 1017 C C . GLY A 1 129 ? -12.869 1.897 4.453 1.00 91.75 129 GLY A C 1
ATOM 1018 O O . GLY A 1 129 ? -13.721 2.501 5.102 1.00 91.75 129 GLY A O 1
ATOM 1019 N N . LEU A 1 130 ? -13.112 0.697 3.916 1.00 93.69 130 LEU A N 1
ATOM 1020 C CA . LEU A 1 130 ? -14.418 0.041 3.997 1.00 93.69 130 LEU A CA 1
ATOM 1021 C C . LEU A 1 130 ? -14.758 -0.406 5.425 1.00 93.69 130 LEU A C 1
ATOM 1023 O O . LEU A 1 130 ? -15.931 -0.450 5.783 1.00 93.69 130 LEU A O 1
ATOM 1027 N N . SER A 1 131 ? -13.756 -0.683 6.266 1.00 92.31 131 SER A N 1
ATOM 1028 C CA . SER A 1 131 ? -13.983 -1.066 7.666 1.00 92.31 131 SER A CA 1
ATOM 1029 C C . SER A 1 131 ? -14.778 -0.011 8.436 1.00 92.31 131 SER A C 1
ATOM 1031 O O . SER A 1 131 ? -15.664 -0.376 9.202 1.00 92.31 131 SER A O 1
ATOM 1033 N N . VAL A 1 132 ? -14.520 1.283 8.205 1.00 88.81 132 VAL A N 1
ATOM 1034 C CA . VAL A 1 132 ? -15.278 2.372 8.851 1.00 88.81 132 VAL A CA 1
ATOM 1035 C C . VAL A 1 132 ? -16.749 2.299 8.458 1.00 88.81 132 VAL A C 1
ATOM 1037 O O . VAL A 1 132 ? -17.621 2.318 9.319 1.00 88.81 132 VAL A O 1
ATOM 1040 N N . VAL A 1 133 ? -17.026 2.136 7.162 1.00 89.62 133 VAL A N 1
ATOM 1041 C CA . VAL A 1 133 ? -18.396 2.027 6.643 1.00 89.62 133 VAL A CA 1
ATOM 1042 C C . VAL A 1 133 ? -19.109 0.815 7.236 1.00 89.62 133 VAL A C 1
ATOM 1044 O O . VAL A 1 133 ? -20.251 0.933 7.669 1.00 89.62 133 VAL A O 1
ATOM 1047 N N . VAL A 1 134 ? -18.438 -0.338 7.304 1.00 91.00 134 VAL A N 1
ATOM 1048 C CA . VAL A 1 134 ? -19.004 -1.569 7.878 1.00 91.00 134 VAL A CA 1
ATOM 1049 C C . VAL A 1 134 ? -19.321 -1.396 9.364 1.00 91.00 134 VAL A C 1
ATOM 1051 O O . VAL A 1 134 ? -20.396 -1.800 9.803 1.00 91.00 134 VAL A O 1
ATOM 1054 N N . ILE A 1 135 ? -18.427 -0.769 10.134 1.00 88.12 135 ILE A N 1
ATOM 1055 C CA . ILE A 1 135 ? -18.634 -0.511 11.567 1.00 88.12 135 ILE A CA 1
ATOM 1056 C C . ILE A 1 135 ? -19.814 0.450 11.776 1.00 88.12 135 ILE A C 1
ATOM 1058 O O . ILE A 1 135 ? -20.710 0.176 12.580 1.00 88.12 135 ILE A O 1
ATOM 1062 N N . THR A 1 136 ? -19.863 1.548 11.022 1.00 85.81 136 THR A N 1
ATOM 1063 C CA . THR A 1 136 ? -20.945 2.537 11.111 1.00 85.81 136 THR A CA 1
ATOM 1064 C C . THR A 1 136 ? -22.289 1.938 10.699 1.00 85.81 136 THR A C 1
ATOM 1066 O O . THR A 1 136 ? -23.276 2.061 11.422 1.00 85.81 136 THR A O 1
ATOM 1069 N N . LEU A 1 137 ? -22.342 1.219 9.577 1.00 87.38 137 LEU A N 1
ATOM 1070 C CA . LEU A 1 137 ? -23.583 0.634 9.079 1.00 87.38 137 LEU A CA 1
ATOM 1071 C C . LEU A 1 137 ? -24.071 -0.518 9.972 1.00 87.38 137 LEU A C 1
ATOM 1073 O O . LEU A 1 137 ? -25.258 -0.606 10.282 1.00 87.38 137 LEU A O 1
ATOM 1077 N N . GLY A 1 138 ? -23.157 -1.373 10.440 1.00 85.31 138 GLY A N 1
ATOM 1078 C CA . GLY A 1 138 ? -23.475 -2.467 11.357 1.00 85.31 138 GLY A CA 1
ATOM 1079 C C . GLY A 1 138 ? -23.999 -1.975 12.707 1.00 85.31 138 GLY A C 1
ATOM 1080 O O . GLY A 1 138 ? -24.996 -2.495 13.208 1.00 85.31 138 GLY A O 1
ATOM 1081 N N . SER A 1 139 ? -23.384 -0.934 13.278 1.00 78.31 139 SER A N 1
ATOM 1082 C CA . SER A 1 139 ? -23.858 -0.340 14.537 1.00 78.31 139 SER A CA 1
ATOM 1083 C C . SER A 1 139 ? -25.234 0.323 14.399 1.00 78.31 139 SER A C 1
ATOM 1085 O O . SER A 1 139 ? -26.061 0.185 15.302 1.00 78.31 139 SER A O 1
ATOM 1087 N N . HIS A 1 140 ? -25.529 0.956 13.258 1.00 77.56 140 HIS A N 1
ATOM 1088 C CA . HIS A 1 140 ? -26.849 1.528 12.984 1.00 77.56 140 HIS A CA 1
ATOM 1089 C C . HIS A 1 140 ? -27.957 0.462 12.952 1.00 77.56 140 HIS A C 1
ATOM 1091 O O . HIS A 1 140 ? -29.007 0.643 13.570 1.00 77.56 140 HIS A O 1
ATOM 1097 N N . PHE A 1 141 ? -27.727 -0.668 12.274 1.00 81.88 141 PHE A N 1
ATOM 1098 C CA . PHE A 1 141 ? -28.714 -1.753 12.211 1.00 81.88 141 PHE A CA 1
ATOM 1099 C C . PHE A 1 141 ? -28.866 -2.516 13.532 1.00 81.88 141 PHE A C 1
ATOM 1101 O O . PHE A 1 141 ? -29.955 -3.004 13.826 1.00 81.88 141 PHE A O 1
ATOM 1108 N N . SER A 1 142 ? -27.804 -2.598 14.338 1.00 76.44 142 SER A N 1
ATOM 1109 C CA . SER A 1 142 ? -27.823 -3.279 15.640 1.00 76.44 142 SER A CA 1
ATOM 1110 C C . SER A 1 142 ? -28.528 -2.463 16.742 1.00 76.44 142 SER A C 1
ATOM 1112 O O . SER A 1 142 ? -29.016 -3.024 17.724 1.00 76.44 142 SER A O 1
ATOM 1114 N N . ARG A 1 143 ? -28.641 -1.134 16.587 1.00 68.38 143 ARG A N 1
ATOM 1115 C CA . ARG A 1 143 ? -29.361 -0.2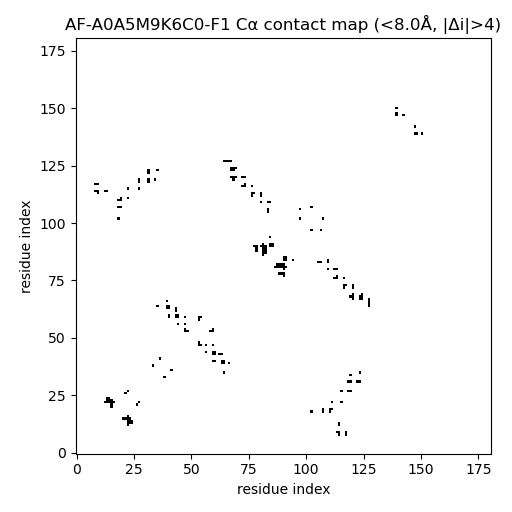63 17.531 1.00 68.38 143 ARG A CA 1
ATOM 1116 C C . ARG A 1 143 ? -30.884 -0.419 17.395 1.00 68.38 143 ARG A C 1
ATOM 1118 O O . ARG A 1 143 ? -31.443 -0.331 16.295 1.00 68.38 143 ARG A O 1
ATOM 1125 N N . LYS A 1 144 ? -31.565 -0.608 18.536 1.00 63.50 144 LYS A N 1
ATOM 1126 C CA . LYS A 1 144 ? -33.038 -0.598 18.632 1.00 63.50 144 LYS A CA 1
ATOM 1127 C C . LYS A 1 144 ? -33.580 0.736 18.102 1.00 63.50 144 LYS A C 1
ATOM 1129 O O . LYS A 1 144 ? -32.943 1.771 18.283 1.00 63.50 144 LYS A O 1
ATOM 1134 N N . GLU A 1 145 ? -34.749 0.704 17.457 1.00 61.50 145 GLU A N 1
ATOM 1135 C CA . GLU A 1 145 ? -35.329 1.827 16.690 1.00 61.50 145 GLU A CA 1
ATOM 1136 C C . GLU A 1 145 ? -35.369 3.179 17.424 1.00 61.50 145 GLU A C 1
ATOM 1138 O O . GLU A 1 145 ? -35.287 4.207 16.763 1.00 61.50 145 GLU A O 1
ATOM 1143 N N . GLY A 1 146 ? -35.422 3.193 18.762 1.00 61.19 146 GLY A N 1
ATOM 1144 C CA . GLY A 1 146 ? -35.476 4.420 19.569 1.00 61.19 146 GLY A CA 1
ATOM 1145 C C . GLY A 1 146 ? -34.138 5.113 19.875 1.00 61.19 146 GLY A C 1
ATOM 1146 O O . GLY A 1 146 ? -34.160 6.204 20.427 1.00 61.19 146 GLY A O 1
ATOM 1147 N N . GLU A 1 147 ? -32.985 4.519 19.543 1.00 58.09 147 GLU A N 1
ATOM 1148 C CA . GLU A 1 147 ? -31.648 5.065 19.867 1.00 58.09 147 GLU A CA 1
ATOM 1149 C C . GLU A 1 147 ? -30.785 5.355 18.626 1.00 58.09 147 GLU A C 1
ATOM 1151 O O . GLU A 1 147 ? -29.600 5.665 18.743 1.00 58.09 147 GLU A O 1
ATOM 1156 N N . ARG A 1 148 ? -31.331 5.228 17.411 1.00 57.31 148 ARG A N 1
ATOM 1157 C CA . ARG A 1 148 ? -30.555 5.404 16.175 1.00 57.31 148 ARG A CA 1
ATOM 1158 C C . ARG A 1 148 ? -30.145 6.870 16.005 1.00 57.31 148 ARG A C 1
ATOM 1160 O O . ARG A 1 148 ? -30.990 7.736 15.809 1.00 57.31 148 ARG A O 1
ATOM 1167 N N . ALA A 1 149 ? -28.840 7.130 16.067 1.00 59.56 149 ALA A N 1
ATOM 1168 C CA . ALA A 1 149 ? -28.281 8.426 15.699 1.00 59.56 149 ALA A CA 1
ATOM 1169 C C . ALA A 1 149 ? -28.461 8.670 14.183 1.00 59.56 149 ALA A C 1
ATOM 1171 O O . ALA A 1 149 ? -28.416 7.699 13.416 1.00 59.56 149 ALA A O 1
ATOM 1172 N N . PRO A 1 150 ? -28.656 9.925 13.738 1.00 60.28 150 PRO A N 1
ATOM 1173 C CA . PRO A 1 150 ? -28.816 10.248 12.323 1.00 60.28 150 PRO A CA 1
ATOM 1174 C C . PRO A 1 150 ? -27.603 9.770 11.513 1.00 60.28 150 PRO A C 1
ATOM 1176 O O . PRO A 1 150 ? -26.462 10.055 11.862 1.00 60.28 150 PRO A O 1
ATOM 1179 N N . LEU A 1 151 ? -27.844 9.044 10.416 1.00 59.16 151 LEU A N 1
ATOM 1180 C CA . LEU A 1 151 ? -26.799 8.450 9.560 1.00 59.16 151 LEU A CA 1
ATOM 1181 C C . LEU A 1 151 ? -25.903 9.473 8.840 1.00 59.16 151 LEU A C 1
ATOM 1183 O O . LEU A 1 151 ? -24.863 9.110 8.295 1.00 59.16 151 LEU A O 1
ATOM 1187 N N . LEU A 1 152 ? -26.319 10.734 8.819 1.00 54.72 152 LEU A N 1
ATOM 1188 C CA . LEU A 1 152 ? -25.614 11.866 8.243 1.00 54.72 152 LEU A CA 1
ATOM 1189 C C . LEU A 1 152 ? -25.771 13.015 9.232 1.00 54.72 152 LEU A C 1
ATOM 1191 O O . LEU A 1 152 ? -26.758 13.746 9.184 1.00 54.72 152 LEU A O 1
ATOM 1195 N N . GLU A 1 153 ? -24.811 13.174 10.136 1.00 51.91 153 GLU A N 1
ATOM 1196 C CA . GLU A 1 153 ? -24.604 14.446 10.826 1.00 51.91 153 GLU A CA 1
ATOM 1197 C C . GLU A 1 153 ? -24.011 15.422 9.799 1.00 51.91 153 GLU A C 1
ATOM 1199 O O . GLU A 1 153 ? -22.816 15.698 9.755 1.00 51.91 153 GLU A O 1
ATOM 1204 N N . GLY A 1 154 ? -24.857 15.850 8.858 1.00 47.88 154 GLY A N 1
ATOM 1205 C CA . GLY A 1 154 ? -24.598 17.048 8.082 1.00 47.88 154 GLY A CA 1
ATOM 1206 C C . GLY A 1 154 ? -24.592 18.218 9.054 1.00 47.88 154 GLY A C 1
ATOM 1207 O O . GLY A 1 154 ? -25.489 18.323 9.889 1.00 47.88 154 GLY A O 1
ATOM 1208 N N . GLU A 1 155 ? -23.571 19.063 8.957 1.00 49.25 155 GLU A N 1
ATOM 1209 C CA . GLU A 1 155 ? -23.352 20.279 9.744 1.00 49.25 155 GLU A CA 1
ATOM 1210 C C . GLU A 1 155 ? -24.495 21.310 9.605 1.00 49.25 155 GLU A C 1
ATOM 1212 O O . GLU A 1 155 ? -24.303 22.420 9.117 1.00 49.25 155 GLU A O 1
ATOM 1217 N N . THR A 1 156 ? -25.712 20.991 10.037 1.00 51.91 156 THR A N 1
ATOM 1218 C CA . THR A 1 156 ? -26.794 21.978 10.166 1.00 51.91 156 THR A CA 1
ATOM 1219 C C . THR A 1 156 ? -27.003 22.440 11.604 1.00 51.91 156 THR A C 1
ATOM 1221 O O . THR A 1 156 ? -27.750 23.389 11.828 1.00 51.91 156 THR A O 1
ATOM 1224 N N . GLU A 1 157 ? -26.305 21.854 12.582 1.00 48.88 157 GLU A N 1
ATOM 1225 C CA . GLU A 1 157 ? -26.434 22.220 14.001 1.00 48.88 157 GLU A CA 1
ATOM 1226 C C . GLU A 1 157 ? -25.245 23.027 14.555 1.00 48.88 157 GLU A C 1
ATOM 1228 O O . GLU A 1 157 ? -25.082 23.166 15.760 1.00 48.88 157 GLU A O 1
ATOM 1233 N N . GLY A 1 158 ? -24.432 23.637 13.685 1.00 52.19 158 GLY A N 1
ATOM 1234 C CA . GLY A 1 158 ? -23.322 24.509 14.098 1.00 52.19 158 GLY A CA 1
ATOM 1235 C C . GLY A 1 158 ? -23.717 25.939 14.506 1.00 52.19 158 GLY A C 1
ATOM 1236 O O . GLY A 1 158 ? -22.888 26.660 15.053 1.00 52.19 158 GLY A O 1
ATOM 1237 N N . LEU A 1 159 ? -24.955 26.388 14.247 1.00 52.12 159 LEU A N 1
ATOM 1238 C CA . LEU A 1 159 ? -25.346 27.795 14.472 1.00 52.12 159 LEU A CA 1
ATOM 1239 C C . LEU A 1 159 ? -26.713 28.031 15.133 1.00 52.12 159 LEU A C 1
ATOM 1241 O O . LEU A 1 159 ? -27.054 29.180 15.407 1.00 52.12 159 LEU A O 1
ATOM 1245 N N . ARG A 1 160 ? -27.497 26.991 15.445 1.00 46.00 160 ARG A N 1
ATOM 1246 C CA . ARG A 1 160 ? -28.816 27.169 16.089 1.00 46.00 160 ARG A CA 1
ATOM 1247 C C . ARG A 1 160 ? -28.749 27.262 17.621 1.00 46.00 160 ARG A C 1
ATOM 1249 O O . ARG A 1 160 ? -29.682 27.769 18.230 1.00 46.00 160 ARG A O 1
ATOM 1256 N N . GLY A 1 161 ? -27.635 26.847 18.230 1.00 47.22 161 GLY A N 1
ATOM 1257 C CA . GLY A 1 161 ? -27.384 26.968 19.674 1.00 47.22 161 GLY A CA 1
ATOM 1258 C C . GLY A 1 161 ? -26.805 28.316 20.133 1.00 47.22 161 GLY A C 1
ATOM 1259 O 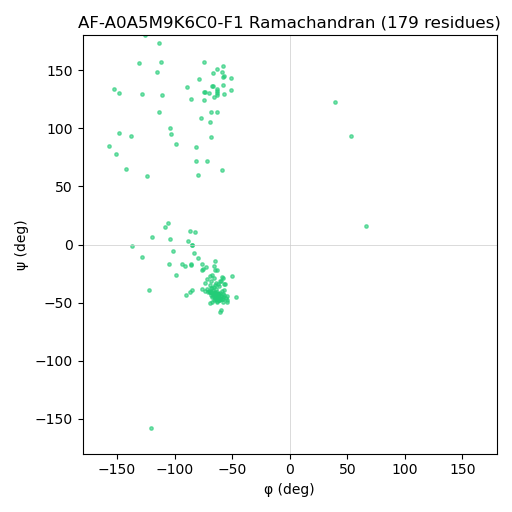O . GLY A 1 161 ? -26.570 28.488 21.323 1.00 47.22 161 GLY A O 1
ATOM 1260 N N . MET A 1 162 ? -26.559 29.270 19.222 1.00 49.22 162 MET A N 1
ATOM 1261 C CA . MET A 1 162 ? -25.952 30.581 19.536 1.00 49.22 162 MET A CA 1
ATOM 1262 C C . MET A 1 162 ? -26.924 31.768 19.455 1.00 49.22 162 MET A C 1
ATOM 1264 O O . MET A 1 162 ? -26.490 32.918 19.456 1.00 49.22 162 MET A O 1
ATOM 1268 N N . ILE A 1 163 ? -28.236 31.528 19.419 1.00 46.53 163 ILE A N 1
ATOM 1269 C CA . ILE A 1 163 ? -29.226 32.603 19.563 1.00 46.53 163 ILE A CA 1
ATOM 1270 C C 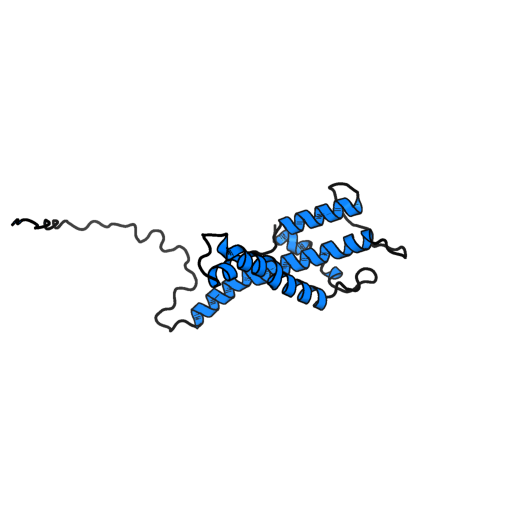. ILE A 1 163 ? -29.703 32.602 21.017 1.00 46.53 163 ILE A C 1
ATOM 1272 O O . ILE A 1 163 ? -30.690 31.959 21.361 1.00 46.53 163 ILE A O 1
ATOM 1276 N N . HIS A 1 164 ? -28.975 33.314 21.881 1.00 47.38 164 HIS A N 1
ATOM 1277 C CA . HIS A 1 164 ? -29.559 33.834 23.116 1.00 47.38 164 HIS A CA 1
ATOM 1278 C C . HIS A 1 164 ? -30.558 34.929 22.714 1.00 47.38 164 HIS A C 1
ATOM 1280 O O . HIS A 1 164 ? -30.176 36.084 22.526 1.00 47.38 164 HIS A O 1
ATOM 1286 N N . GLU A 1 165 ? -31.828 34.566 22.535 1.00 40.38 165 GLU A N 1
ATOM 1287 C CA . GLU A 1 165 ? -32.914 35.544 22.600 1.00 40.38 165 GLU A CA 1
ATOM 1288 C C . GLU A 1 165 ? -33.145 35.912 24.067 1.00 40.38 165 GLU A C 1
ATOM 1290 O O . GLU A 1 165 ? -33.320 35.049 24.928 1.00 40.38 165 GLU A O 1
ATOM 1295 N N . GLY A 1 166 ? -33.073 37.213 24.341 1.00 42.69 166 GLY A N 1
ATOM 1296 C CA . GLY A 1 166 ? -33.192 37.784 25.671 1.00 42.69 166 GLY A CA 1
ATOM 1297 C C . GLY A 1 166 ? -34.510 37.430 26.355 1.00 42.69 166 GLY A C 1
ATOM 1298 O O . GLY A 1 166 ? -35.586 37.515 25.770 1.00 42.69 166 GLY A O 1
ATOM 1299 N N . GLY A 1 167 ? -34.409 37.101 27.639 1.00 32.41 167 GLY A N 1
ATOM 1300 C CA . GLY A 1 167 ? -35.545 36.813 28.499 1.00 32.41 167 GLY A CA 1
ATOM 1301 C C . GLY A 1 167 ? -35.177 37.031 29.958 1.00 32.41 167 GLY A C 1
ATOM 1302 O O . GLY A 1 167 ? -34.761 36.099 30.623 1.00 32.41 167 GLY A O 1
ATOM 1303 N N . ASN A 1 168 ? -35.289 38.295 30.371 1.00 32.0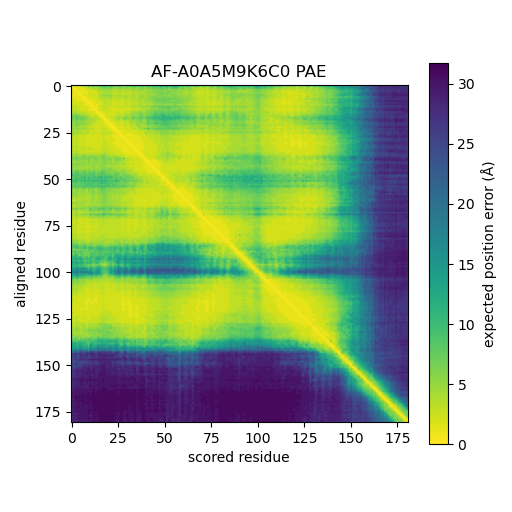3 168 ASN A N 1
ATOM 1304 C CA . ASN A 1 168 ? -35.681 38.823 31.682 1.00 32.03 168 ASN A CA 1
ATOM 1305 C C . ASN A 1 168 ? -35.194 38.119 32.966 1.00 32.03 168 ASN A C 1
ATOM 1307 O O . ASN A 1 168 ? -35.496 36.961 33.226 1.00 32.03 168 ASN A O 1
ATOM 1311 N N . GLY A 1 169 ? -34.504 38.899 33.800 1.00 45.47 169 GLY A N 1
ATOM 1312 C CA . GLY A 1 169 ? -33.872 38.449 35.030 1.00 45.47 169 GLY A CA 1
ATOM 1313 C C . GLY A 1 169 ? -34.807 37.832 36.060 1.00 45.47 169 GLY A C 1
ATOM 1314 O O . GLY A 1 169 ? -35.937 38.272 36.229 1.00 45.47 169 GLY A O 1
ATOM 1315 N N . GLU A 1 170 ? -34.240 36.893 36.806 1.00 35.50 170 GLU A N 1
ATOM 1316 C CA . GLU A 1 170 ? -34.565 36.601 38.194 1.00 35.50 170 GLU A CA 1
ATOM 1317 C C . GLU A 1 170 ? -33.270 36.116 38.866 1.00 35.50 170 GLU A C 1
ATOM 1319 O O . GLU A 1 170 ? -32.494 35.336 38.316 1.00 35.50 170 GLU A O 1
ATOM 1324 N N . SER A 1 171 ? -33.002 36.734 40.007 1.00 42.38 171 SER A N 1
ATOM 1325 C CA . SER A 1 171 ? -31.793 36.739 40.828 1.00 42.38 171 SER A CA 1
ATOM 1326 C C . SER A 1 171 ? -31.331 35.361 41.316 1.00 42.38 171 SER A C 1
ATOM 1328 O O . SER A 1 171 ? -32.142 34.523 41.705 1.00 42.38 171 SER A O 1
ATOM 1330 N N . GLU A 1 172 ? -30.009 35.182 41.377 1.00 43.81 172 GLU A N 1
ATOM 1331 C CA . GLU A 1 172 ? -29.338 34.118 42.132 1.00 43.81 172 GLU A CA 1
ATOM 1332 C C . GLU A 1 172 ? -29.844 34.079 43.588 1.00 43.81 172 GLU A C 1
ATOM 1334 O O . GLU A 1 172 ? -29.879 35.129 44.236 1.00 43.81 172 GLU A O 1
ATOM 1339 N N . PRO A 1 173 ? -30.188 32.910 44.158 1.00 40.88 173 PRO A N 1
ATOM 1340 C CA . PRO A 1 173 ? -30.218 32.759 45.601 1.00 40.88 173 PRO A CA 1
ATOM 1341 C C . PRO A 1 173 ? -28.821 32.397 46.123 1.00 40.88 173 PRO A C 1
ATOM 1343 O O . PRO A 1 173 ? -28.194 31.428 45.690 1.00 40.88 173 PRO A O 1
ATOM 1346 N N . GLU A 1 174 ? -28.366 33.218 47.068 1.00 35.88 174 GLU A N 1
ATOM 1347 C CA . GLU A 1 174 ? -27.127 33.115 47.832 1.00 35.88 174 GLU A CA 1
ATOM 1348 C C . GLU A 1 174 ? -26.922 31.740 48.487 1.00 35.88 174 GLU A C 1
ATOM 1350 O O . GLU A 1 174 ? -27.838 31.102 49.012 1.00 35.88 174 GLU A O 1
ATOM 1355 N N . ILE A 1 175 ? -25.659 31.318 48.512 1.00 39.38 175 ILE A N 1
ATOM 1356 C CA . ILE A 1 175 ? -25.168 30.154 49.243 1.00 39.38 175 ILE A CA 1
ATOM 1357 C C . ILE A 1 175 ? -25.236 30.473 50.744 1.00 39.38 175 ILE A C 1
ATOM 1359 O O . ILE A 1 175 ? -24.411 31.218 51.268 1.00 39.38 175 ILE A O 1
ATOM 1363 N N . SER A 1 176 ? -26.206 29.889 51.447 1.00 40.50 176 SER A N 1
ATOM 1364 C CA . SER A 1 176 ? -26.213 29.847 52.910 1.00 40.50 176 SER A CA 1
ATOM 1365 C C . SER A 1 176 ? -25.232 28.775 53.390 1.00 40.50 176 SER A C 1
ATOM 1367 O O . SER A 1 176 ? -25.474 27.580 53.223 1.00 40.50 176 SER A O 1
ATOM 1369 N N . ALA A 1 177 ? -24.109 29.208 53.963 1.00 39.44 177 ALA A N 1
ATOM 1370 C CA . ALA A 1 177 ? -23.246 28.377 54.799 1.00 39.44 177 ALA A CA 1
ATOM 1371 C C . ALA A 1 177 ? -22.519 29.242 55.850 1.00 39.44 177 ALA A C 1
ATOM 1373 O O . ALA A 1 177 ? -21.343 29.569 55.720 1.00 39.44 177 ALA A O 1
ATOM 1374 N N . SER A 1 178 ? -23.246 29.601 56.906 1.00 40.66 178 SER A N 1
ATOM 1375 C CA . SER A 1 178 ? -22.730 29.767 58.276 1.00 40.66 178 SER A CA 1
ATOM 1376 C C . SER A 1 178 ? -23.661 28.920 59.147 1.00 40.66 178 SER A C 1
ATOM 1378 O O . SER A 1 178 ? -24.864 28.970 58.917 1.00 40.66 178 SER A O 1
ATOM 1380 N N . GLU A 1 179 ? -23.219 28.029 60.029 1.00 38.53 179 GLU A N 1
ATOM 1381 C CA . GLU A 1 179 ? -22.488 28.226 61.296 1.00 38.53 179 GLU A CA 1
ATOM 1382 C C . GLU A 1 179 ? -21.643 26.943 61.550 1.00 38.53 179 GLU A C 1
ATOM 1384 O O . GLU A 1 179 ? -22.069 25.853 61.180 1.00 38.53 179 GLU A O 1
ATOM 1389 N N . ALA A 1 180 ? -20.359 26.966 61.924 1.00 39.62 180 ALA A N 1
ATOM 1390 C CA . ALA A 1 180 ? -19.763 27.313 63.221 1.00 39.62 180 ALA A CA 1
ATOM 1391 C C . ALA A 1 180 ? -20.346 26.546 64.427 1.00 39.62 180 ALA A C 1
ATOM 1393 O O . ALA A 1 180 ? -21.292 27.026 65.037 1.00 39.62 180 ALA A O 1
ATOM 1394 N N . GLU A 1 181 ? -19.709 25.426 64.793 1.00 35.75 181 GLU A N 1
ATOM 1395 C CA . GLU A 1 181 ? -19.157 25.157 66.140 1.00 35.75 181 GLU A CA 1
ATOM 1396 C C . GLU A 1 181 ? -17.862 24.337 66.012 1.00 35.75 181 GLU A C 1
ATOM 1398 O O . GLU A 1 181 ? -17.818 23.419 65.158 1.00 35.75 181 GLU A O 1
#

Mean predicted aligned error: 12.5 Å

Solvent-accessible surface area (backbone atoms only — not comparable to full-atom values): 11240 Å² total; per-residue (Å²): 107,71,68,60,50,66,73,67,54,56,72,79,56,47,44,59,42,98,79,42,66,72,41,26,60,69,50,52,52,51,51,40,52,50,47,66,58,57,70,36,32,54,57,37,58,71,45,31,90,78,38,86,89,42,82,46,73,66,52,27,48,50,62,24,58,73,62,56,51,55,67,67,58,60,50,51,48,47,41,53,37,0,42,73,73,64,71,38,85,58,53,68,96,72,74,78,77,85,84,60,85,82,70,52,71,66,59,43,46,53,72,46,52,55,43,53,50,48,51,41,30,51,51,33,37,49,55,47,58,48,46,54,55,51,53,54,52,51,52,53,71,70,41,59,87,91,70,59,72,73,95,68,83,65,89,75,75,84,65,72,87,73,69,82,74,88,77,80,92,80,81,85,82,79,86,87,83,86,81,93,134

Organism: Monilinia fructicola (NCBI:txid38448)

pLDDT: mean 80.39, std 18.5, range [32.03, 96.81]

Sequence (181 aa):
MFVYFGSIIPWDQFQPSSITPHVKPWTLTLFLILVLLFRRIPILLLTKSLIPDIRTYHEALFAGHFGPMGVGALFLVMEARAQLETGTSLPLPSPEFPVTSPVSEEAKAIWIIWPVICFAVLGSTMVHGLSVVVITLGSHFSRKEGERAPLLEGETEGLRGMIHEGGNGESEPEISASEAE

Radius of gyration: 27.81 Å; Cα contacts (8 Å, |Δi|>4): 119; chains: 1; bounding box: 57×56×91 Å

InterPro domains:
  IPR004712 Na+/H+ antiporter, fungi [PTHR31382] (1-145)
  IPR006153 Cation/H+ exchanger, transmembrane domain [PF00999] (1-135)